Protein AF-A0A3M7RHN5-F1 (afdb_monomer_lite)

Radius of gyration: 31.83 Å; chains: 1; bounding box: 80×61×79 Å

Secondary structure (DSSP, 8-state):
--------------------------------------------SSHHHHHHHHHHHHHHHHHHHTTT---------S----TTS-------TT---GGGGS----SPSS--HHHHHH--SSHHHHHHTTS-HHHHHHHHHHHHHHHHHGGGT--TT-HHHHHHHHHHHHT--TTS---PEEPSSSSSSS-EES-B-TTT--B--GGGB-TTTS-BHHHHTT-

Foldseek 3Di:
DDDDDDDDDDDDDDDDDDPPDDDPDDPDDDDPPPPPPDDDDDDPPPPVVVVVVVVVVVVVVVDVVVPPPPDDDDPCPPDADDPPPDGDDDDDDPPPDPPVPDDPPPDDPDDDPVLVVQDDPDPVSNVCVVPPPVNVVVCVVVVVVVCVVCVPPDPPPCPVVVVVVVVVVVPPPPPPDQDWAFFDPPPDPRDTAPAAAPPPRGGHDPVQADPPHSHGPVVVVVD

Organism: Brachionus plicatilis (NCBI:txid10195)

pLDDT: mean 71.65, std 18.01, range [42.34, 97.0]

Structure (mmCIF, N/CA/C/O backbone):
data_AF-A0A3M7RHN5-F1
#
_entry.id   AF-A0A3M7RHN5-F1
#
loop_
_atom_site.group_PDB
_atom_site.id
_atom_site.type_symbol
_atom_site.label_atom_id
_atom_site.label_alt_id
_atom_site.label_comp_id
_atom_site.label_asym_id
_atom_site.label_entity_id
_atom_site.label_seq_id
_atom_site.pdbx_PDB_ins_code
_atom_site.Cartn_x
_atom_site.Cartn_y
_atom_site.Cartn_z
_atom_site.occupancy
_atom_site.B_iso_or_equiv
_atom_site.auth_seq_id
_atom_site.auth_comp_id
_atom_site.auth_asym_id
_atom_site.auth_atom_id
_atom_site.pdbx_PDB_model_num
ATOM 1 N N . SER A 1 1 ? -49.033 -12.915 -17.798 1.00 57.41 1 SER A N 1
ATOM 2 C CA . SER A 1 1 ? -49.389 -11.496 -17.993 1.00 57.41 1 SER A CA 1
ATOM 3 C C . SER A 1 1 ? -48.859 -10.739 -16.791 1.00 57.41 1 SER A C 1
ATOM 5 O O . SER A 1 1 ? -49.242 -11.109 -15.697 1.00 57.41 1 SER A O 1
ATOM 7 N N . SER A 1 2 ? -47.910 -9.815 -16.857 1.00 55.81 2 SER A N 1
ATOM 8 C CA . SER A 1 2 ? -47.507 -8.895 -17.920 1.00 55.81 2 SER A CA 1
ATOM 9 C C . SER A 1 2 ? -45.984 -8.719 -17.923 1.00 55.81 2 SER A C 1
ATOM 11 O O . SER A 1 2 ? -45.386 -8.485 -16.875 1.00 55.81 2 SER A O 1
ATOM 13 N N . LEU A 1 3 ? -45.389 -8.823 -19.111 1.00 53.56 3 LEU A N 1
ATOM 14 C CA . LEU A 1 3 ? -44.063 -8.297 -19.429 1.00 53.56 3 LEU A CA 1
ATOM 15 C C . LEU A 1 3 ? -44.159 -6.769 -19.457 1.00 53.56 3 LEU A 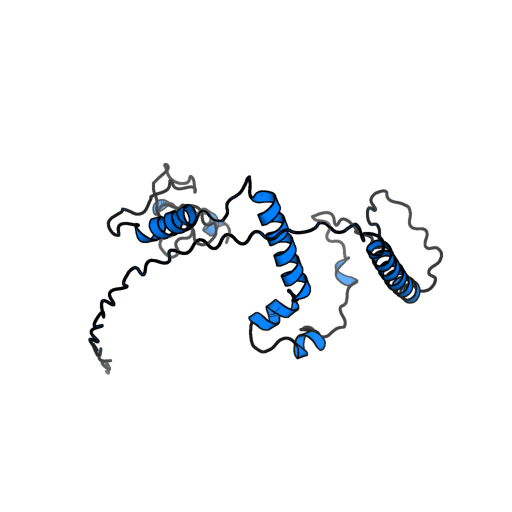C 1
ATOM 17 O O . LEU A 1 3 ? -45.072 -6.242 -20.089 1.00 53.56 3 LEU A O 1
ATOM 21 N N . ALA A 1 4 ? -43.248 -6.084 -18.772 1.00 65.69 4 ALA A N 1
ATOM 22 C CA . ALA A 1 4 ? -43.037 -4.656 -18.952 1.00 65.69 4 ALA A CA 1
ATOM 23 C C . ALA A 1 4 ? -41.623 -4.461 -19.503 1.00 65.69 4 ALA A C 1
ATOM 25 O O . ALA A 1 4 ? -40.639 -4.775 -18.832 1.00 65.69 4 ALA A O 1
ATOM 26 N N . ASP A 1 5 ? -41.590 -4.006 -20.753 1.00 62.59 5 ASP A N 1
ATOM 27 C CA . ASP A 1 5 ? -40.438 -3.489 -21.477 1.00 62.59 5 ASP A CA 1
ATOM 28 C C . ASP A 1 5 ? -39.769 -2.357 -20.694 1.00 62.59 5 ASP A C 1
ATOM 30 O O . ASP A 1 5 ? -40.428 -1.409 -20.262 1.00 62.59 5 ASP A O 1
ATOM 34 N N . ILE A 1 6 ? -38.448 -2.436 -20.546 1.00 67.25 6 ILE A N 1
ATOM 35 C CA . ILE A 1 6 ? -37.614 -1.311 -20.122 1.00 67.25 6 ILE A CA 1
ATOM 36 C C . ILE A 1 6 ? -36.724 -0.981 -21.315 1.00 67.25 6 ILE A C 1
ATOM 38 O O . ILE A 1 6 ? -35.855 -1.768 -21.690 1.00 67.25 6 ILE A O 1
ATOM 42 N N . GLY A 1 7 ? -37.028 0.159 -21.934 1.00 61.66 7 GLY A N 1
ATOM 43 C CA . GLY A 1 7 ? -36.341 0.695 -23.098 1.00 61.66 7 GLY A CA 1
ATOM 44 C C . GLY A 1 7 ? -34.896 1.075 -22.794 1.00 61.66 7 GLY A C 1
ATOM 45 O O . GLY A 1 7 ? -34.578 1.636 -21.746 1.00 61.66 7 GLY A O 1
ATOM 46 N N . THR A 1 8 ? -34.031 0.744 -23.741 1.00 57.53 8 THR A N 1
ATOM 47 C CA . THR A 1 8 ? -32.653 1.209 -23.854 1.00 57.53 8 THR A CA 1
ATOM 48 C C . THR A 1 8 ? -32.646 2.531 -24.616 1.00 57.53 8 THR A C 1
ATOM 50 O O . THR A 1 8 ? -32.904 2.531 -25.818 1.00 57.53 8 THR A O 1
ATOM 53 N N . ASP A 1 9 ? -32.357 3.635 -23.926 1.00 64.56 9 ASP A N 1
ATOM 54 C CA . ASP A 1 9 ? -31.995 4.902 -24.567 1.00 64.56 9 ASP A CA 1
ATOM 55 C C . ASP A 1 9 ? -30.494 4.889 -24.876 1.00 64.56 9 ASP A C 1
ATOM 57 O O . ASP A 1 9 ? -29.642 4.887 -23.982 1.00 64.56 9 ASP A O 1
ATOM 61 N N . GLU A 1 10 ? -30.190 4.843 -26.169 1.00 66.62 10 GLU A N 1
ATOM 62 C CA . GLU A 1 10 ? -28.862 5.026 -26.739 1.00 66.62 10 GLU A CA 1
ATOM 63 C C . GLU A 1 10 ? -28.628 6.528 -26.942 1.00 66.62 10 GLU A C 1
ATOM 65 O O . GLU A 1 10 ? -29.047 7.109 -27.941 1.00 66.62 10 GLU A O 1
ATOM 70 N N . SER A 1 11 ? -27.966 7.168 -25.979 1.00 69.94 11 SER A N 1
ATOM 71 C CA . SER A 1 11 ? -27.479 8.541 -26.137 1.00 69.94 11 SER A CA 1
ATOM 72 C C . SER A 1 11 ? -26.013 8.513 -26.548 1.00 69.94 11 SER A C 1
ATOM 74 O O . SER A 1 11 ? -25.106 8.457 -25.717 1.00 69.94 11 SER A O 1
ATOM 76 N N . ASP A 1 12 ? -25.833 8.531 -27.863 1.00 65.06 12 ASP A N 1
ATOM 77 C CA . ASP A 1 12 ? -24.612 8.851 -28.590 1.00 65.06 12 ASP A CA 1
ATOM 78 C C . ASP A 1 12 ? -24.180 10.291 -28.260 1.00 65.06 12 ASP A C 1
ATOM 80 O O . ASP A 1 12 ? -24.821 11.264 -28.660 1.00 65.06 12 ASP A O 1
ATOM 84 N N . ALA A 1 13 ? -23.126 10.429 -27.456 1.00 66.19 13 ALA A N 1
ATOM 85 C CA . ALA A 1 13 ? -22.491 11.705 -27.157 1.00 66.19 13 ALA A CA 1
ATOM 86 C C . ALA A 1 13 ? -21.057 11.653 -27.682 1.00 66.19 13 ALA A C 1
ATOM 88 O O . ALA A 1 13 ? -20.142 11.171 -27.012 1.00 66.19 13 ALA A O 1
ATOM 89 N N . GLY A 1 14 ? -20.895 12.130 -28.917 1.00 52.72 14 GLY A N 1
ATOM 90 C CA . GLY A 1 14 ? -19.608 12.314 -29.566 1.00 52.72 14 GLY A CA 1
ATOM 91 C C . GLY A 1 14 ? -18.695 13.216 -28.739 1.00 52.72 14 GLY A C 1
ATOM 92 O O . GLY A 1 14 ? -19.035 14.356 -28.426 1.00 52.72 14 GLY A O 1
ATOM 93 N N . SER A 1 15 ? -17.522 12.698 -28.388 1.00 60.66 15 SER A N 1
ATOM 94 C CA . SER A 1 15 ? -16.431 13.497 -27.847 1.00 60.66 15 SER A CA 1
ATOM 95 C C . SER A 1 15 ? -15.617 14.062 -29.009 1.00 60.66 15 SER A C 1
ATOM 97 O O . SER A 1 15 ? -14.861 13.335 -29.657 1.00 60.66 15 SER A O 1
ATOM 99 N N . GLU A 1 16 ? -15.778 15.355 -29.280 1.00 63.59 16 GLU A N 1
ATOM 100 C CA . GLU A 1 16 ? -14.834 16.125 -30.087 1.00 63.59 16 GLU A CA 1
ATOM 101 C C . GLU A 1 16 ? -13.509 16.212 -29.319 1.00 63.59 16 GLU A C 1
ATOM 103 O O . GLU A 1 16 ? -13.410 16.841 -28.264 1.00 63.59 16 GLU A O 1
ATOM 108 N N . TYR A 1 17 ? -12.493 15.515 -29.819 1.00 57.53 17 TYR A N 1
ATOM 109 C CA . TYR A 1 17 ? -11.130 15.629 -29.321 1.00 57.53 17 TYR A CA 1
ATOM 110 C C . TYR A 1 17 ? -10.532 16.917 -29.892 1.00 57.53 17 TYR A C 1
ATOM 112 O O . TYR A 1 17 ? -10.168 16.968 -31.066 1.00 57.53 17 TYR A O 1
ATOM 120 N N . ASN A 1 18 ? -10.457 17.959 -29.064 1.00 57.56 18 ASN A N 1
ATOM 121 C CA . ASN A 1 18 ? -9.626 19.123 -29.345 1.00 57.56 18 ASN A CA 1
ATOM 122 C C . ASN A 1 18 ? -8.157 18.709 -29.218 1.00 57.56 18 ASN A C 1
ATOM 124 O O . ASN A 1 18 ? -7.656 18.450 -28.124 1.00 57.56 18 ASN A O 1
ATOM 128 N N . ASP A 1 19 ? -7.505 18.617 -30.371 1.00 61.66 19 ASP A N 1
ATOM 129 C CA . ASP A 1 19 ? -6.070 18.433 -30.542 1.00 61.66 19 ASP A CA 1
ATOM 130 C C . ASP A 1 19 ? -5.375 19.760 -30.198 1.00 61.66 19 ASP A C 1
ATOM 132 O O . ASP A 1 19 ? -5.129 20.611 -31.057 1.00 61.66 19 ASP A O 1
ATOM 136 N N . GLU A 1 20 ? -5.167 20.005 -28.901 1.00 64.62 20 GLU A N 1
ATOM 137 C CA . GLU A 1 20 ? -4.382 21.151 -28.451 1.00 64.62 20 GLU A CA 1
ATOM 138 C C . GLU A 1 20 ? -2.896 20.867 -28.673 1.00 64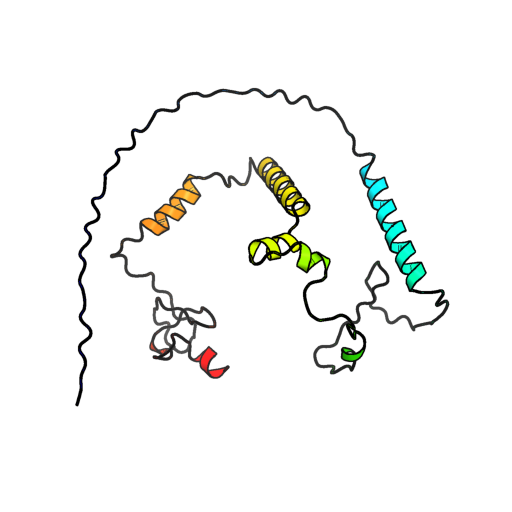.62 20 GLU A C 1
ATOM 140 O O . GLU A 1 20 ? -2.214 20.178 -27.914 1.00 64.62 20 GLU A O 1
ATOM 145 N N . HIS A 1 21 ? -2.431 21.429 -29.782 1.00 65.75 21 HIS A N 1
ATOM 146 C CA . HIS A 1 21 ? -1.053 21.572 -30.205 1.00 65.75 21 HIS A CA 1
ATOM 147 C C . HIS A 1 21 ? -0.223 22.246 -29.094 1.00 65.75 21 HIS A C 1
ATOM 149 O O . HIS A 1 21 ? -0.163 23.469 -28.997 1.00 65.75 21 HIS A O 1
ATOM 155 N N . PHE A 1 22 ? 0.417 21.443 -28.242 1.00 59.62 22 PHE A N 1
ATOM 156 C CA . PHE A 1 22 ? 1.424 21.926 -27.300 1.00 59.62 22 PHE A CA 1
ATOM 157 C C . PHE A 1 22 ? 2.670 22.335 -28.090 1.00 59.62 22 PHE A C 1
ATOM 159 O O . PHE A 1 22 ? 3.377 21.487 -28.637 1.00 59.62 22 PHE A O 1
ATOM 166 N N . SER A 1 23 ? 2.914 23.640 -28.187 1.00 64.75 23 SER A N 1
ATOM 167 C CA . SER A 1 23 ? 4.192 24.177 -28.633 1.00 64.75 23 SER A CA 1
ATOM 168 C C . SER A 1 23 ? 5.258 23.851 -27.590 1.00 64.75 23 SER A C 1
ATOM 170 O O . SER A 1 23 ? 5.102 24.137 -26.404 1.00 64.75 23 SER A O 1
ATOM 172 N N . GLU A 1 24 ? 6.334 23.217 -28.046 1.00 53.97 24 GLU A N 1
ATOM 173 C CA . GLU A 1 24 ? 7.551 22.988 -27.277 1.00 53.97 24 GLU A CA 1
ATOM 174 C C . GLU A 1 24 ? 8.247 24.341 -27.074 1.00 53.97 24 GLU A C 1
ATOM 176 O O . GLU A 1 24 ? 9.058 24.767 -27.895 1.00 53.97 24 GLU A O 1
ATOM 181 N N . ASP A 1 25 ? 7.870 25.050 -26.008 1.00 52.09 25 ASP A N 1
ATOM 182 C CA . ASP A 1 25 ? 8.572 26.254 -25.580 1.00 52.09 25 ASP A CA 1
ATOM 183 C C . ASP A 1 25 ? 9.911 25.879 -24.932 1.00 52.09 25 ASP A C 1
ATOM 185 O O . ASP A 1 25 ? 10.010 25.255 -23.872 1.00 52.09 25 ASP A O 1
ATOM 189 N N . ASP A 1 26 ? 10.934 26.287 -25.665 1.00 59.59 26 ASP A N 1
ATOM 190 C CA . ASP A 1 26 ? 12.362 26.321 -25.413 1.00 59.59 26 ASP A CA 1
ATOM 191 C C . ASP A 1 26 ? 12.693 27.060 -24.100 1.00 59.59 26 ASP A C 1
ATOM 193 O O . ASP A 1 26 ? 12.868 28.279 -24.069 1.00 59.59 26 ASP A O 1
ATOM 197 N N . PHE A 1 27 ? 12.779 26.332 -22.982 1.00 50.06 27 PHE A N 1
ATOM 198 C CA . PHE A 1 27 ? 13.335 26.862 -21.731 1.00 50.06 27 PHE A CA 1
ATOM 199 C C . PHE A 1 27 ? 14.839 26.596 -21.659 1.00 50.06 27 PHE A C 1
ATOM 201 O O . PHE A 1 27 ? 15.325 25.726 -20.935 1.00 50.06 27 PHE A O 1
ATOM 208 N N . SER A 1 28 ? 15.574 27.404 -22.419 1.00 65.50 28 SER A N 1
ATOM 209 C CA . SER A 1 28 ? 16.995 27.665 -22.222 1.00 65.50 28 SER A CA 1
ATOM 210 C C . SER A 1 28 ? 17.176 28.798 -21.208 1.00 65.50 28 SER A C 1
ATOM 212 O O . SER A 1 28 ? 17.076 29.971 -21.566 1.00 65.50 28 SER A O 1
ATOM 214 N N . SER A 1 29 ? 17.527 28.463 -19.968 1.00 57.97 29 SER A N 1
ATOM 215 C CA . SER A 1 29 ? 18.373 29.330 -19.137 1.00 57.97 29 SER A CA 1
ATOM 216 C C . SER A 1 29 ? 18.985 28.526 -17.995 1.00 57.97 29 SER A C 1
ATOM 218 O O . SER A 1 29 ? 18.351 28.253 -16.975 1.00 57.97 29 SER A O 1
ATOM 220 N N . GLU A 1 30 ? 20.235 28.141 -18.212 1.00 61.72 30 GLU A N 1
ATOM 221 C CA . GLU A 1 30 ? 21.174 27.699 -17.194 1.00 61.72 30 GLU A CA 1
ATOM 222 C C . GLU A 1 30 ? 21.474 28.900 -16.280 1.00 61.72 30 GLU A C 1
ATOM 224 O O . GLU A 1 30 ? 22.271 29.766 -16.633 1.00 61.72 30 GLU A O 1
ATOM 229 N N . GLU A 1 31 ? 20.814 28.995 -15.124 1.00 59.28 31 GLU A N 1
ATOM 230 C CA . GLU A 1 31 ? 21.303 29.841 -14.031 1.00 59.28 31 GLU A CA 1
ATOM 231 C C . GLU A 1 31 ? 22.092 28.973 -13.052 1.00 59.28 31 GLU A C 1
ATOM 233 O O . GLU A 1 31 ? 21.563 28.255 -12.203 1.00 59.28 31 GLU A O 1
ATOM 238 N N . GLU A 1 32 ? 23.406 29.029 -13.243 1.00 59.03 32 GLU A N 1
ATOM 239 C CA . GLU A 1 32 ? 24.447 28.528 -12.360 1.00 59.03 32 GLU A CA 1
ATOM 240 C C . GLU A 1 32 ? 24.426 29.334 -11.049 1.00 59.03 32 GLU A C 1
ATOM 242 O O . GLU A 1 32 ? 25.092 30.358 -10.902 1.00 59.03 32 GLU A O 1
ATOM 247 N N . ILE A 1 33 ? 23.613 28.895 -10.086 1.00 57.09 33 ILE A N 1
ATOM 248 C CA . ILE A 1 33 ? 23.639 29.430 -8.721 1.00 57.09 33 ILE A CA 1
ATOM 249 C C . ILE A 1 33 ? 24.787 28.745 -7.977 1.00 57.09 33 ILE A C 1
ATOM 251 O O . ILE A 1 33 ? 24.672 27.617 -7.496 1.00 57.09 33 ILE A O 1
ATOM 255 N N . VAL A 1 34 ? 25.915 29.447 -7.901 1.00 55.38 34 VAL A N 1
ATOM 256 C CA . VAL A 1 34 ? 27.048 29.097 -7.044 1.00 55.38 34 VAL A CA 1
ATOM 257 C C . VAL A 1 34 ? 26.688 29.501 -5.609 1.00 55.38 34 VAL A C 1
ATOM 259 O O . VAL A 1 34 ? 26.986 30.608 -5.168 1.00 55.38 34 VAL A O 1
ATOM 262 N N . GLU A 1 35 ? 25.981 28.634 -4.880 1.00 56.78 35 GLU A N 1
ATOM 263 C CA . GLU A 1 35 ? 25.817 28.793 -3.430 1.00 56.78 35 GLU A CA 1
ATOM 264 C C . GLU A 1 35 ? 27.117 28.365 -2.733 1.00 56.78 35 GLU A C 1
ATOM 266 O O . GLU A 1 35 ? 27.371 27.184 -2.489 1.00 56.78 35 GLU A O 1
ATOM 271 N N . GLU A 1 36 ? 27.962 29.350 -2.416 1.00 59.19 36 GLU A N 1
ATOM 272 C CA . GLU A 1 36 ? 29.016 29.211 -1.412 1.00 59.19 36 GLU A CA 1
ATOM 273 C C . GLU A 1 36 ? 28.370 28.960 -0.040 1.00 59.19 36 GLU A C 1
ATOM 275 O O . GLU A 1 36 ? 28.041 29.882 0.705 1.00 59.19 36 GLU A O 1
ATOM 280 N N . LEU A 1 37 ? 28.176 27.685 0.300 1.00 52.59 37 LEU A N 1
ATOM 281 C CA . LEU A 1 37 ? 27.845 27.266 1.658 1.00 52.59 37 LEU A CA 1
ATOM 282 C C . LEU A 1 37 ? 29.121 27.282 2.503 1.00 52.59 37 LEU A C 1
ATOM 284 O O . LEU A 1 37 ? 29.895 26.322 2.526 1.00 52.59 37 LEU A O 1
ATOM 288 N N . SER A 1 38 ? 29.326 28.398 3.201 1.00 47.66 38 SER A N 1
ATOM 289 C CA . SER A 1 38 ? 30.256 28.507 4.318 1.00 47.66 38 SER A CA 1
ATOM 290 C C . SER A 1 38 ? 29.846 27.527 5.419 1.00 47.66 38 SER A C 1
ATOM 292 O O . SER A 1 38 ? 28.764 27.616 6.001 1.00 47.66 38 SER A O 1
ATOM 294 N N . SER A 1 39 ? 30.714 26.552 5.662 1.00 56.59 39 SER A N 1
ATOM 295 C CA . SER A 1 39 ? 30.603 25.570 6.730 1.00 56.59 39 SER A CA 1
ATOM 296 C C . SER A 1 39 ? 30.946 26.209 8.076 1.00 56.59 39 SER A C 1
ATOM 298 O O . SER A 1 39 ? 32.123 26.271 8.429 1.00 56.59 39 SER A O 1
ATOM 300 N N . ASP A 1 40 ? 29.929 26.628 8.825 1.00 45.97 40 ASP A N 1
ATOM 301 C CA . ASP A 1 40 ? 30.089 27.060 10.214 1.00 45.97 40 ASP A CA 1
ATOM 302 C C . ASP A 1 40 ? 29.599 25.963 11.176 1.00 45.97 40 ASP A C 1
ATOM 304 O O . ASP A 1 40 ? 28.407 25.719 11.350 1.00 45.97 40 ASP A O 1
ATOM 308 N N . GLU A 1 41 ? 30.601 25.251 11.691 1.00 58.75 41 GLU A N 1
ATOM 309 C CA . GLU A 1 41 ? 30.822 24.812 13.077 1.00 58.75 41 GLU A CA 1
ATOM 310 C C . GLU A 1 41 ? 29.667 24.188 13.894 1.00 58.75 41 GLU A C 1
ATOM 312 O O . GLU A 1 41 ? 28.736 24.839 14.358 1.00 58.75 41 GLU A O 1
ATOM 317 N N . ASP A 1 42 ? 29.827 22.881 14.138 1.00 54.09 42 ASP A N 1
ATOM 318 C CA . ASP A 1 42 ? 29.756 22.208 15.444 1.00 54.09 42 ASP A CA 1
ATOM 319 C C . ASP A 1 42 ? 28.873 22.827 16.551 1.00 54.09 42 ASP A C 1
ATOM 321 O O . ASP A 1 42 ? 29.362 23.512 17.447 1.00 54.09 42 ASP A O 1
ATOM 325 N N . ASP A 1 43 ? 27.600 22.416 16.614 1.00 56.94 43 ASP A N 1
ATOM 326 C CA . ASP A 1 43 ? 26.811 22.473 17.855 1.00 56.94 43 ASP A CA 1
ATOM 327 C C . ASP A 1 43 ? 26.058 21.154 18.113 1.00 56.94 43 ASP A C 1
ATOM 329 O O . ASP A 1 43 ? 24.860 20.999 17.878 1.00 56.94 43 ASP A O 1
ATOM 333 N N . ASN A 1 44 ? 26.812 20.145 18.560 1.00 57.44 44 ASN A N 1
ATOM 334 C CA . ASN A 1 44 ? 26.299 18.836 18.989 1.00 57.44 44 ASN A CA 1
ATOM 335 C C . ASN A 1 44 ? 26.222 18.700 20.528 1.00 57.44 44 ASN A C 1
ATOM 337 O O . ASN A 1 44 ? 26.163 17.582 21.042 1.00 57.44 44 ASN A O 1
ATOM 341 N N . GLY A 1 45 ? 26.233 19.806 21.283 1.00 54.06 45 GLY A N 1
ATOM 342 C CA . GLY A 1 45 ? 26.317 19.775 22.751 1.00 54.06 45 GLY A CA 1
ATOM 343 C C . GLY A 1 45 ? 25.014 19.440 23.488 1.00 54.06 45 GLY A C 1
ATOM 344 O O . GLY A 1 45 ? 25.048 18.810 24.546 1.00 54.06 45 GLY A O 1
ATOM 345 N N . ASP A 1 46 ? 23.855 19.795 22.923 1.00 54.50 46 ASP A N 1
ATOM 346 C CA . ASP A 1 46 ? 22.645 19.967 23.748 1.00 54.50 46 ASP A CA 1
ATOM 347 C C . ASP A 1 46 ? 21.547 18.902 23.560 1.00 54.50 46 ASP A C 1
ATOM 349 O O . ASP A 1 46 ? 20.598 18.827 24.349 1.00 54.50 46 ASP A O 1
ATOM 353 N N . GLN A 1 47 ? 21.668 17.998 22.579 1.00 53.47 47 GLN A N 1
ATOM 354 C CA . GLN A 1 47 ? 20.668 16.931 22.388 1.00 53.47 47 GLN A CA 1
ATOM 355 C C . GLN A 1 47 ? 20.758 15.806 23.432 1.00 53.47 47 GLN A C 1
ATOM 357 O O . GLN A 1 47 ? 19.744 15.166 23.730 1.00 53.47 47 GLN A O 1
ATOM 362 N N . GLU A 1 48 ? 21.925 15.575 24.044 1.00 55.19 48 GLU A N 1
ATOM 363 C CA . GLU A 1 48 ? 22.073 14.525 25.064 1.00 55.19 48 GLU A CA 1
ATOM 364 C C . GLU A 1 48 ? 21.364 14.895 26.383 1.00 55.19 48 GLU A C 1
ATOM 366 O O . GLU A 1 48 ? 20.833 14.025 27.082 1.00 55.19 48 GLU A O 1
ATOM 371 N N . ILE A 1 49 ? 21.270 16.191 26.700 1.00 57.06 49 ILE A N 1
ATOM 372 C CA . ILE A 1 49 ? 20.647 16.681 27.938 1.00 57.06 49 ILE A CA 1
ATOM 373 C C . ILE A 1 49 ? 19.118 16.515 27.883 1.00 57.06 49 ILE A C 1
ATOM 375 O O . ILE A 1 49 ? 18.504 16.074 28.858 1.00 57.06 49 ILE A O 1
ATOM 379 N N . ILE A 1 50 ? 18.498 16.766 26.724 1.00 53.16 50 ILE A N 1
ATOM 380 C CA . ILE A 1 50 ? 17.046 16.592 26.531 1.00 53.16 50 ILE A CA 1
ATOM 381 C C . ILE A 1 50 ? 16.658 15.105 26.587 1.00 53.16 50 ILE A C 1
ATOM 383 O O . ILE A 1 50 ? 15.640 14.753 27.187 1.00 53.16 50 ILE A O 1
ATOM 387 N N . ALA A 1 51 ? 17.486 14.216 26.026 1.00 53.72 51 ALA A N 1
ATOM 388 C CA . ALA A 1 51 ? 17.237 12.775 26.062 1.00 53.72 51 ALA A CA 1
ATOM 389 C C . ALA A 1 51 ? 17.261 12.205 27.495 1.00 53.72 51 ALA A C 1
ATOM 391 O O . ALA A 1 51 ? 16.434 11.355 27.828 1.00 53.72 51 ALA A O 1
ATOM 392 N N . ARG A 1 52 ? 18.150 12.702 28.368 1.00 54.50 52 ARG A N 1
ATOM 393 C CA . ARG A 1 52 ? 18.224 12.256 29.773 1.00 54.50 52 ARG A CA 1
ATOM 394 C C . ARG A 1 52 ? 17.026 12.706 30.614 1.00 54.50 52 ARG A C 1
ATOM 396 O O . ARG A 1 52 ? 16.573 11.950 31.471 1.00 54.50 52 ARG A O 1
ATOM 403 N N . HIS A 1 53 ? 16.471 13.891 30.357 1.00 49.72 53 HIS A N 1
ATOM 404 C CA . HIS A 1 53 ? 15.398 14.436 31.197 1.00 49.72 53 HIS A CA 1
ATOM 405 C C . HIS A 1 53 ? 14.019 13.790 30.944 1.00 49.72 53 HIS A C 1
ATOM 407 O O . HIS A 1 53 ? 13.190 13.672 31.855 1.00 49.72 53 HIS A O 1
ATOM 413 N N . ILE A 1 54 ? 13.780 13.289 29.725 1.00 56.72 54 ILE A N 1
ATOM 414 C CA . ILE A 1 54 ? 12.571 12.513 29.394 1.00 56.72 54 ILE A CA 1
ATOM 415 C C . ILE A 1 54 ? 12.563 11.174 30.151 1.00 56.72 54 ILE A C 1
ATOM 417 O O . ILE A 1 54 ? 11.518 10.749 30.650 1.00 56.72 54 ILE A O 1
ATOM 421 N N . ASP A 1 55 ? 13.728 10.544 30.307 1.00 55.81 55 ASP A N 1
ATOM 422 C CA . ASP A 1 55 ? 13.856 9.236 30.952 1.00 55.81 55 ASP A CA 1
ATOM 423 C C . ASP A 1 55 ? 13.601 9.311 32.471 1.00 55.81 55 ASP A C 1
ATOM 425 O O . ASP A 1 55 ? 12.913 8.458 33.034 1.00 55.81 55 ASP A O 1
ATOM 429 N N . GLU A 1 56 ? 14.051 10.379 33.139 1.00 61.00 56 GLU A N 1
ATOM 430 C CA . GLU A 1 56 ? 13.762 10.616 34.565 1.00 61.00 56 GLU A CA 1
ATOM 431 C C . GLU A 1 56 ? 12.275 10.886 34.825 1.00 61.00 56 GLU A C 1
ATOM 433 O O . GLU A 1 56 ? 11.694 10.379 35.792 1.00 61.00 56 GLU A O 1
ATOM 438 N N . SER A 1 57 ? 11.635 11.631 33.923 1.00 56.97 57 SER A N 1
ATOM 439 C CA . SER A 1 57 ? 10.207 11.943 33.998 1.00 56.97 57 SER A CA 1
ATOM 440 C C . SER A 1 57 ? 9.360 10.670 33.889 1.00 56.97 57 SER A C 1
ATOM 442 O O . SER A 1 57 ? 8.468 10.446 34.710 1.00 56.97 57 SER A O 1
ATOM 444 N N . ILE A 1 58 ? 9.690 9.780 32.945 1.00 59.72 58 ILE A N 1
ATOM 445 C CA . ILE A 1 58 ? 9.015 8.484 32.767 1.00 59.72 58 ILE A CA 1
ATOM 446 C C . ILE A 1 58 ? 9.302 7.549 33.952 1.00 59.72 58 ILE A C 1
ATOM 448 O O . ILE A 1 58 ? 8.380 6.919 34.479 1.00 59.72 58 ILE A O 1
ATOM 452 N N . GLN A 1 59 ? 10.548 7.492 34.434 1.00 59.09 59 GLN A N 1
ATOM 453 C CA . GLN A 1 59 ? 10.903 6.678 35.601 1.00 59.09 59 GLN A CA 1
ATOM 454 C C . GLN A 1 59 ? 10.173 7.118 36.877 1.00 59.09 59 GLN A C 1
ATOM 456 O O . GLN A 1 59 ? 9.775 6.263 37.672 1.00 59.09 59 GLN A O 1
ATOM 461 N N . SER A 1 60 ? 9.964 8.423 37.082 1.00 59.94 60 SER A N 1
ATOM 462 C CA . SER A 1 60 ? 9.242 8.932 38.255 1.00 59.94 60 SER A CA 1
ATOM 463 C C . SER A 1 60 ? 7.770 8.498 38.264 1.00 59.94 60 SER A C 1
ATOM 465 O O . SER A 1 60 ? 7.271 8.036 39.292 1.00 59.94 60 SER A O 1
ATOM 467 N N . VAL A 1 61 ? 7.103 8.523 37.105 1.00 59.16 61 VAL A N 1
ATOM 468 C CA . VAL A 1 61 ? 5.712 8.070 36.953 1.00 59.16 61 VAL A CA 1
ATOM 469 C C . VAL A 1 61 ? 5.594 6.567 37.223 1.00 59.16 61 VAL A C 1
ATOM 471 O O . VAL A 1 61 ? 4.666 6.138 37.912 1.00 59.16 61 VAL A O 1
ATOM 474 N N . ILE A 1 62 ? 6.567 5.772 36.764 1.00 56.00 62 ILE A N 1
ATOM 475 C CA . ILE A 1 62 ? 6.625 4.323 37.017 1.00 56.00 62 ILE A CA 1
ATOM 476 C C . ILE A 1 62 ? 6.823 4.022 38.513 1.00 56.00 62 ILE A C 1
ATOM 478 O O . ILE A 1 62 ? 6.162 3.132 39.052 1.00 56.00 62 ILE A O 1
ATOM 482 N N . ARG A 1 63 ? 7.678 4.778 39.221 1.00 59.97 63 ARG A N 1
ATOM 483 C CA . ARG A 1 63 ? 7.869 4.607 40.676 1.00 59.97 63 ARG A CA 1
ATOM 484 C C . ARG A 1 63 ? 6.613 4.961 41.473 1.00 59.97 63 ARG A C 1
ATOM 486 O O . ARG A 1 63 ? 6.280 4.240 42.408 1.00 59.97 63 ARG A O 1
ATOM 493 N N . ILE A 1 64 ? 5.899 6.022 41.087 1.00 63.34 64 ILE A N 1
ATOM 494 C CA . ILE A 1 64 ? 4.653 6.436 41.753 1.00 63.34 64 ILE A CA 1
ATOM 495 C C . ILE A 1 64 ? 3.543 5.393 41.544 1.00 63.34 64 ILE A C 1
ATOM 497 O O . ILE A 1 64 ? 2.785 5.110 42.468 1.00 63.34 64 ILE A O 1
ATOM 501 N N . THR A 1 65 ? 3.460 4.775 40.360 1.00 50.75 65 THR A N 1
ATOM 502 C CA . THR A 1 65 ? 2.423 3.765 40.071 1.00 50.75 65 THR A CA 1
ATOM 503 C C . THR A 1 65 ? 2.708 2.384 40.659 1.00 50.75 65 THR A C 1
ATOM 505 O O . THR A 1 65 ? 1.759 1.652 40.933 1.00 50.75 65 THR A O 1
ATOM 508 N N . MET A 1 66 ? 3.974 2.018 40.888 1.00 54.25 66 MET A N 1
ATOM 509 C CA . MET A 1 66 ? 4.347 0.697 41.420 1.00 54.25 66 MET A CA 1
ATOM 510 C C . MET A 1 66 ? 4.537 0.629 42.943 1.00 54.25 66 MET A C 1
ATOM 512 O O . MET A 1 66 ? 4.953 -0.418 43.433 1.00 54.25 66 MET A O 1
ATOM 516 N N . GLY A 1 67 ? 4.197 1.703 43.670 1.00 46.22 67 GLY A N 1
ATOM 517 C CA . GLY A 1 67 ? 3.978 1.749 45.122 1.00 46.22 67 GLY A CA 1
ATOM 518 C C . GLY A 1 67 ? 4.769 0.734 45.947 1.00 46.22 67 GLY A C 1
ATOM 519 O O . GLY A 1 67 ? 4.247 -0.339 46.216 1.00 46.22 67 GLY A O 1
ATOM 520 N N . ASP A 1 68 ? 6.000 1.087 46.324 1.00 51.72 68 ASP A N 1
ATOM 521 C CA . ASP A 1 68 ? 6.858 0.449 47.340 1.00 51.72 68 ASP A CA 1
ATOM 522 C C . ASP A 1 68 ? 6.690 -1.074 47.546 1.00 51.72 68 ASP A C 1
ATOM 524 O O . ASP A 1 68 ? 6.690 -1.583 48.668 1.00 51.72 68 ASP A O 1
ATOM 528 N N . GLN A 1 69 ? 6.564 -1.839 46.454 1.00 53.09 69 GLN A N 1
ATOM 529 C CA . GLN A 1 69 ? 6.642 -3.299 46.498 1.00 53.09 69 GLN A CA 1
ATOM 530 C C . GLN A 1 69 ? 8.105 -3.721 46.597 1.00 53.09 69 GLN A C 1
ATOM 532 O O . GLN A 1 69 ? 8.662 -4.391 45.724 1.00 53.09 69 GLN A O 1
ATOM 537 N N . SER A 1 70 ? 8.738 -3.313 47.692 1.00 51.94 70 SER A N 1
ATOM 538 C CA . SER A 1 70 ? 9.942 -3.955 48.168 1.00 51.94 70 SER A CA 1
ATOM 539 C C . SER A 1 70 ? 9.652 -5.453 48.352 1.00 51.94 70 SER A C 1
ATOM 541 O O . SER A 1 70 ? 8.707 -5.877 49.013 1.00 51.94 70 SER A O 1
ATOM 543 N N . PHE A 1 71 ? 10.493 -6.266 47.714 1.00 46.12 71 PHE A N 1
ATOM 544 C CA . PHE A 1 71 ? 10.719 -7.666 48.064 1.00 46.12 71 PHE A CA 1
ATOM 545 C C . PHE A 1 71 ? 9.602 -8.686 47.756 1.00 46.12 71 PHE A C 1
ATOM 547 O O . PHE A 1 71 ? 9.112 -9.405 48.624 1.00 46.12 71 PHE A O 1
ATOM 554 N N . ARG A 1 72 ? 9.305 -8.902 46.469 1.00 46.00 72 ARG A N 1
ATOM 555 C CA . ARG A 1 72 ? 8.934 -10.254 46.008 1.00 46.00 72 ARG A CA 1
ATOM 556 C C . ARG A 1 72 ? 10.123 -10.874 45.283 1.00 46.00 72 ARG A C 1
ATOM 558 O O . ARG A 1 72 ? 10.367 -10.577 44.117 1.00 46.00 72 ARG A O 1
ATOM 565 N N . GLN A 1 73 ? 10.880 -11.707 46.001 1.00 42.34 73 GLN A N 1
ATOM 566 C CA . GLN A 1 73 ? 11.887 -12.601 45.425 1.00 42.34 73 GLN A CA 1
ATOM 567 C C . GLN A 1 73 ? 11.191 -13.541 44.435 1.00 42.34 73 GLN A C 1
ATOM 569 O O . GLN A 1 73 ? 10.530 -14.498 44.828 1.00 42.34 73 GLN A O 1
ATOM 574 N N . PHE A 1 74 ? 11.307 -13.242 43.146 1.00 45.31 74 PHE A N 1
ATOM 575 C CA . PHE A 1 74 ? 11.045 -14.214 42.096 1.00 45.31 74 PHE A CA 1
ATOM 576 C C . PHE A 1 74 ? 12.359 -14.918 41.782 1.00 45.31 74 PHE A C 1
ATOM 578 O O . PHE A 1 74 ? 13.376 -14.249 41.585 1.00 45.31 74 PHE A O 1
ATOM 585 N N . GLU A 1 75 ? 12.339 -16.251 41.752 1.00 45.72 75 GLU A N 1
ATOM 586 C CA . GLU A 1 75 ? 13.500 -17.030 41.335 1.00 45.72 75 GLU A CA 1
ATOM 587 C C . GLU A 1 75 ? 13.948 -16.585 39.932 1.00 45.72 75 GLU A C 1
ATOM 589 O O . GLU A 1 75 ? 13.123 -16.516 39.010 1.00 45.72 75 GLU A O 1
ATOM 594 N N . PRO A 1 76 ? 15.236 -16.242 39.759 1.00 44.16 76 PRO A N 1
ATOM 595 C CA . PRO A 1 76 ? 15.773 -15.765 38.497 1.00 44.16 76 PRO A CA 1
ATOM 596 C C . PRO A 1 76 ? 15.848 -16.929 37.506 1.00 44.16 76 PRO A C 1
ATOM 598 O O . PRO A 1 76 ? 16.851 -17.628 37.405 1.00 44.16 76 PRO A O 1
ATOM 601 N N . THR A 1 77 ? 14.771 -17.144 36.756 1.00 47.53 77 THR A N 1
ATOM 602 C CA . THR A 1 77 ? 14.808 -17.979 35.554 1.00 47.53 77 THR A CA 1
ATOM 603 C C . THR A 1 77 ? 15.362 -17.143 34.399 1.00 47.53 77 THR A C 1
ATOM 605 O O . THR A 1 77 ? 14.925 -16.021 34.131 1.00 47.53 77 THR A O 1
ATOM 608 N N . ALA A 1 78 ? 16.425 -17.671 33.798 1.00 47.25 78 ALA A N 1
ATOM 609 C CA . ALA A 1 78 ? 17.484 -16.953 33.097 1.00 47.25 78 ALA A CA 1
ATOM 610 C C . ALA A 1 78 ? 17.151 -16.479 31.668 1.00 47.25 78 ALA A C 1
ATOM 612 O O . ALA A 1 78 ? 17.981 -16.623 30.780 1.00 47.25 78 ALA A O 1
ATOM 613 N N . ASP A 1 79 ? 15.977 -15.891 31.431 1.00 48.88 79 ASP A N 1
ATOM 614 C CA . ASP A 1 79 ? 15.622 -15.431 30.077 1.00 48.88 79 ASP A CA 1
ATOM 615 C C . ASP A 1 79 ? 14.841 -14.107 30.075 1.00 48.88 79 ASP A C 1
ATOM 617 O O . ASP A 1 79 ? 13.776 -13.956 29.478 1.00 48.88 79 ASP A O 1
ATOM 621 N N . ARG A 1 80 ? 15.366 -13.109 30.799 1.00 49.03 80 ARG A N 1
ATOM 622 C CA . ARG A 1 80 ? 14.808 -11.748 30.838 1.00 49.03 80 ARG A CA 1
ATOM 623 C C . ARG A 1 80 ? 15.738 -10.751 30.159 1.00 49.03 80 ARG A C 1
ATOM 625 O O . ARG A 1 80 ? 16.548 -10.100 30.810 1.00 49.03 80 ARG A O 1
ATOM 632 N N . THR A 1 81 ? 15.568 -10.569 28.855 1.00 50.81 81 THR A N 1
ATOM 633 C CA . THR A 1 81 ? 16.058 -9.381 28.149 1.00 50.81 81 THR A CA 1
ATOM 634 C C . THR A 1 81 ? 14.935 -8.357 28.040 1.00 50.81 81 THR A C 1
ATOM 636 O O . THR A 1 81 ? 14.032 -8.470 27.217 1.00 50.81 81 THR A O 1
ATOM 639 N N . SER A 1 82 ? 14.973 -7.333 28.892 1.00 46.91 82 SER A N 1
ATOM 640 C CA . SER A 1 82 ? 14.273 -6.072 28.636 1.00 46.91 82 SER A CA 1
ATOM 641 C C . SER A 1 82 ? 14.746 -4.984 29.602 1.00 46.91 82 SER A C 1
ATOM 643 O O . SER A 1 82 ? 14.765 -5.156 30.819 1.00 46.91 82 SER A O 1
ATOM 645 N N . LYS A 1 83 ? 15.150 -3.851 29.026 1.00 48.62 83 LYS A N 1
ATOM 646 C CA . LYS A 1 83 ? 15.867 -2.737 29.662 1.00 48.62 83 LYS A CA 1
ATOM 647 C C . LYS A 1 83 ? 14.938 -1.745 30.396 1.00 48.62 83 LYS A C 1
ATOM 649 O O . LYS A 1 83 ? 15.377 -0.658 30.737 1.00 48.62 83 LYS A O 1
ATOM 654 N N . ALA A 1 84 ? 13.666 -2.087 30.635 1.00 51.94 84 ALA A N 1
ATOM 655 C CA . ALA A 1 84 ? 12.656 -1.127 31.116 1.00 51.94 84 ALA A CA 1
ATOM 656 C C . ALA A 1 84 ? 11.623 -1.701 32.110 1.00 51.94 84 ALA A C 1
ATOM 658 O O . ALA A 1 84 ? 10.490 -1.234 32.168 1.00 51.94 84 ALA A O 1
ATOM 659 N N . GLY A 1 85 ? 11.950 -2.762 32.858 1.00 55.47 85 GLY A N 1
ATOM 660 C CA . GLY A 1 85 ? 11.009 -3.369 33.821 1.00 55.47 85 GLY A CA 1
ATOM 661 C C . GLY A 1 85 ? 9.814 -4.099 33.186 1.00 55.47 85 GLY A C 1
ATOM 662 O O . GLY A 1 85 ? 9.007 -4.700 33.890 1.00 55.47 85 GLY A O 1
ATOM 663 N N . VAL A 1 86 ? 9.719 -4.111 31.854 1.00 50.78 86 VAL A N 1
ATOM 664 C CA . VAL A 1 86 ? 8.731 -4.895 31.114 1.00 50.78 86 VAL A CA 1
ATOM 665 C C . VAL A 1 86 ? 9.231 -6.331 31.023 1.00 50.78 86 VAL A C 1
ATOM 667 O O . VAL A 1 86 ? 10.207 -6.615 30.333 1.00 50.78 86 VAL A O 1
ATOM 670 N N . VAL A 1 87 ? 8.574 -7.246 31.725 1.00 54.47 87 VAL A N 1
ATOM 671 C CA . VAL A 1 87 ? 8.863 -8.678 31.629 1.00 54.47 87 VAL A CA 1
ATOM 672 C C . VAL A 1 87 ? 8.084 -9.257 30.454 1.00 54.47 87 VAL A C 1
ATOM 674 O O . VAL A 1 87 ? 6.864 -9.402 30.521 1.00 54.47 87 VAL A O 1
ATOM 677 N N . TRP A 1 88 ? 8.793 -9.629 29.393 1.00 54.41 88 TRP A N 1
ATOM 678 C CA . TRP A 1 88 ? 8.227 -10.416 28.305 1.00 54.41 88 TRP A CA 1
ATOM 679 C C . TRP A 1 88 ? 8.308 -11.892 28.674 1.00 54.41 88 TRP A C 1
ATOM 681 O O . TRP A 1 88 ? 9.394 -12.454 28.767 1.00 54.41 88 TRP A O 1
ATOM 691 N N . ASN A 1 89 ? 7.160 -12.525 28.897 1.00 61.88 89 ASN A N 1
ATOM 692 C CA . ASN A 1 89 ? 7.105 -13.975 29.038 1.00 61.88 89 ASN A CA 1
ATOM 693 C C . ASN A 1 89 ? 6.877 -14.576 27.652 1.00 61.88 89 ASN A C 1
ATOM 695 O O . ASN A 1 89 ? 5.851 -14.311 27.018 1.00 61.88 89 ASN A O 1
ATOM 699 N N . LYS A 1 90 ? 7.833 -15.378 27.180 1.00 59.75 90 LYS A N 1
ATOM 700 C CA . LYS A 1 90 ? 7.668 -16.170 25.962 1.00 59.75 90 LYS A CA 1
ATOM 701 C C . LYS A 1 90 ? 6.543 -17.179 26.200 1.00 59.75 90 LYS A C 1
ATOM 703 O O . LYS A 1 90 ? 6.636 -18.022 27.083 1.00 59.75 90 LYS A O 1
ATOM 708 N N . LEU A 1 91 ? 5.454 -17.049 25.447 1.00 63.19 91 LEU A N 1
ATOM 709 C CA . LEU A 1 91 ? 4.363 -18.018 25.458 1.00 63.19 91 LEU A CA 1
ATOM 710 C C . LEU A 1 91 ? 4.735 -19.182 24.542 1.00 63.19 91 LEU A C 1
ATOM 712 O O . LEU A 1 91 ? 4.918 -18.986 23.339 1.00 63.19 91 LEU A O 1
ATOM 716 N N . ASP A 1 92 ? 4.825 -20.386 25.102 1.00 72.94 92 ASP A N 1
ATOM 717 C CA . ASP A 1 92 ? 5.053 -21.588 24.309 1.00 72.94 92 ASP A CA 1
ATOM 718 C C . ASP A 1 92 ? 3.851 -21.852 23.403 1.00 72.94 92 ASP A C 1
ATOM 720 O O . ASP A 1 92 ? 2.702 -21.924 23.858 1.00 72.94 92 ASP A O 1
ATOM 724 N N . VAL A 1 93 ? 4.127 -21.998 22.106 1.00 52.56 93 VAL A N 1
ATOM 725 C CA . VAL A 1 93 ? 3.130 -22.275 21.069 1.00 52.56 93 VAL A CA 1
ATOM 726 C C . VAL A 1 93 ? 2.466 -23.618 21.379 1.00 52.56 93 VAL A C 1
ATOM 728 O O . VAL A 1 93 ? 3.089 -24.667 21.269 1.00 52.56 93 VAL A O 1
ATOM 731 N N . GLY A 1 94 ? 1.199 -23.578 21.799 1.00 70.38 94 GLY A N 1
ATOM 732 C CA . GLY A 1 94 ? 0.417 -24.762 22.183 1.00 70.38 94 GLY A CA 1
ATOM 733 C C . GLY A 1 94 ? 0.122 -24.870 23.680 1.00 70.38 94 GLY A C 1
ATOM 734 O O . GLY A 1 94 ? -0.773 -25.618 24.069 1.00 70.38 94 GLY A O 1
ATOM 735 N N . SER A 1 95 ? 0.784 -24.073 24.524 1.00 60.06 95 SER A N 1
ATOM 736 C CA . SER A 1 95 ? 0.405 -23.954 25.930 1.00 60.06 95 SER A CA 1
ATOM 737 C C . SER A 1 95 ? -0.826 -23.047 26.049 1.00 60.06 95 SER A C 1
ATOM 739 O O . SER A 1 95 ? -0.772 -21.831 25.865 1.00 60.06 95 SER A O 1
ATOM 741 N N . SER A 1 96 ? -1.990 -23.630 26.342 1.00 51.53 96 SER A N 1
ATOM 742 C CA . SER A 1 96 ? -3.202 -22.876 26.677 1.00 51.53 96 SER A CA 1
ATOM 743 C C . SER A 1 96 ? -3.070 -22.291 28.087 1.00 51.53 96 SER A C 1
ATOM 745 O O . SER A 1 96 ? -3.788 -22.673 29.013 1.00 51.53 96 SER A O 1
ATOM 747 N N . THR A 1 97 ? -2.096 -21.412 28.309 1.00 48.47 97 THR A N 1
ATOM 748 C CA . THR A 1 97 ? -1.946 -20.773 29.610 1.00 48.47 97 THR A CA 1
ATOM 749 C C . THR A 1 97 ? -3.036 -19.718 29.776 1.00 48.47 97 THR A C 1
ATOM 751 O O . THR A 1 97 ? -3.316 -18.898 28.898 1.00 48.47 97 THR A O 1
ATOM 754 N N . LYS A 1 98 ? -3.689 -19.763 30.941 1.00 56.62 98 LYS A N 1
ATOM 755 C CA . LYS A 1 98 ? -4.761 -18.877 31.425 1.00 56.62 98 LYS A CA 1
ATOM 756 C C . LYS A 1 98 ? -4.303 -17.414 31.621 1.00 56.62 98 LYS A C 1
ATOM 758 O O . LYS A 1 98 ? -4.801 -16.723 32.501 1.00 56.62 98 LYS A O 1
ATOM 763 N N . VAL A 1 99 ? -3.368 -16.921 30.809 1.00 52.25 99 VAL A N 1
ATOM 764 C CA . VAL A 1 99 ? -2.858 -15.538 30.835 1.00 52.25 99 VAL A CA 1
ATOM 765 C C . VAL A 1 99 ? -3.842 -14.563 30.172 1.00 52.25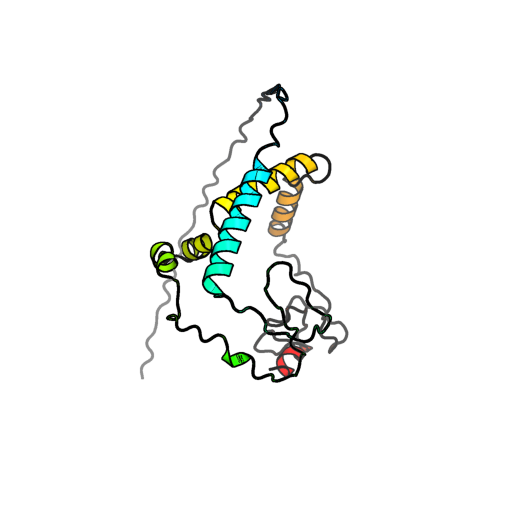 99 VAL A C 1
ATOM 767 O O . VAL A 1 99 ? -3.740 -13.353 30.352 1.00 52.25 99 VAL A O 1
ATOM 770 N N . ARG A 1 100 ? -4.884 -15.062 29.491 1.00 50.75 100 ARG A N 1
ATOM 771 C CA . ARG A 1 100 ? -5.924 -14.221 28.865 1.00 50.75 100 ARG A CA 1
ATOM 772 C C . ARG A 1 100 ? -6.779 -13.392 29.843 1.00 50.75 100 ARG A C 1
ATOM 774 O O . ARG A 1 100 ? -7.591 -12.606 29.376 1.00 50.75 100 ARG A O 1
ATOM 781 N N . ASN A 1 101 ? -6.613 -13.525 31.163 1.00 52.72 101 ASN A N 1
ATOM 782 C CA . ASN A 1 101 ? -7.485 -12.872 32.152 1.00 52.72 101 ASN A CA 1
ATOM 783 C C . ASN A 1 101 ? -6.926 -11.614 32.842 1.00 52.72 101 ASN A C 1
ATOM 785 O O . ASN A 1 101 ? -7.652 -11.022 33.639 1.00 52.72 101 ASN A O 1
ATOM 789 N N . CYS A 1 102 ? -5.693 -11.178 32.563 1.00 54.09 102 CYS A N 1
ATOM 790 C CA . CYS A 1 102 ? -5.067 -10.116 33.371 1.00 54.09 102 CYS A CA 1
ATOM 791 C C . CYS A 1 102 ? -5.045 -8.716 32.746 1.00 54.09 102 CYS A C 1
ATOM 793 O O . CYS A 1 102 ? -4.611 -7.782 33.412 1.00 54.09 102 CYS A O 1
ATOM 795 N N . VAL A 1 103 ? -5.569 -8.523 31.533 1.00 54.44 103 VAL A N 1
ATOM 796 C CA . VAL A 1 103 ? -5.767 -7.173 30.980 1.00 54.44 103 VAL A CA 1
ATOM 797 C C . VAL A 1 103 ? -7.244 -6.971 30.683 1.00 54.44 103 VAL A C 1
ATOM 799 O O . VAL A 1 103 ? -7.700 -7.008 29.543 1.00 54.44 103 VAL A O 1
ATOM 802 N N . LYS A 1 104 ? -8.026 -6.800 31.753 1.00 58.34 104 LYS A N 1
ATOM 803 C CA . LYS A 1 104 ? -9.380 -6.263 31.627 1.00 58.34 104 LYS A CA 1
ATOM 804 C C . LYS A 1 104 ? -9.242 -4.779 31.317 1.00 58.34 104 LYS A C 1
ATOM 806 O O . LYS A 1 104 ? -9.100 -3.967 32.227 1.00 58.34 104 LYS A O 1
ATOM 811 N N . PHE A 1 105 ? -9.264 -4.432 30.035 1.00 61.25 105 PHE A N 1
ATOM 812 C CA . PHE A 1 105 ? -9.491 -3.052 29.631 1.00 61.25 105 PHE A CA 1
ATOM 813 C C . PHE A 1 105 ? -10.897 -2.671 30.101 1.00 61.25 105 PHE A C 1
ATOM 815 O O . PHE A 1 105 ? -11.894 -3.093 29.526 1.00 61.25 105 PHE A O 1
ATOM 822 N N . THR A 1 106 ? -10.980 -1.925 31.201 1.00 79.06 106 THR A N 1
ATOM 823 C CA . THR A 1 106 ? -12.243 -1.387 31.733 1.00 79.06 106 THR A CA 1
ATOM 824 C C . THR A 1 106 ? -12.730 -0.171 30.940 1.00 79.06 106 THR A C 1
ATOM 826 O O . THR A 1 106 ? -13.816 0.345 31.197 1.00 79.06 106 THR A O 1
ATOM 829 N N . GLY A 1 107 ? -11.933 0.294 29.973 1.00 78.12 107 GLY A N 1
ATOM 830 C CA . GLY A 1 107 ? -12.289 1.374 29.065 1.00 78.12 107 GLY A CA 1
ATOM 831 C C . GLY A 1 107 ? -13.375 0.964 28.073 1.00 78.12 107 GLY A C 1
ATOM 832 O O . GLY A 1 107 ? -13.454 -0.186 27.643 1.00 78.12 107 GLY A O 1
ATOM 833 N N . LYS A 1 108 ? -14.208 1.933 27.685 1.00 86.44 108 LYS A N 1
ATOM 834 C CA . LYS A 1 108 ? -15.163 1.764 26.586 1.00 86.44 108 LYS A CA 1
ATOM 835 C C . LYS A 1 108 ? -14.396 1.477 25.293 1.00 86.44 108 LYS A C 1
ATOM 837 O O . LYS A 1 108 ? -13.385 2.123 25.026 1.00 86.44 108 LYS A O 1
ATOM 842 N N . SER A 1 109 ? -14.885 0.532 24.495 1.00 84.56 109 SER A N 1
ATOM 843 C CA . SER A 1 109 ? -14.347 0.276 23.159 1.00 84.56 109 SER A CA 1
ATOM 844 C C . SER A 1 109 ? -14.527 1.506 22.268 1.00 84.56 109 SER A C 1
ATOM 846 O O . SER A 1 109 ? -15.589 2.126 22.285 1.00 84.56 109 SER A O 1
ATOM 848 N N . GLY A 1 110 ? -13.500 1.837 21.486 1.00 89.38 110 GLY A N 1
ATOM 849 C CA . GLY A 1 110 ? -13.534 2.934 20.523 1.00 89.38 110 GLY A CA 1
ATOM 850 C C . GLY A 1 110 ? -12.322 3.864 20.616 1.00 89.38 110 GLY A C 1
ATOM 851 O O . GLY A 1 110 ? -11.418 3.631 21.426 1.00 89.38 110 GLY A O 1
ATOM 852 N N . PRO A 1 111 ? -12.290 4.910 19.775 1.00 88.56 111 PRO A N 1
ATOM 853 C CA . PRO A 1 111 ? -11.266 5.935 19.854 1.00 88.56 111 PRO A CA 1
ATOM 854 C C . PRO A 1 111 ? -11.315 6.640 21.213 1.00 88.56 111 PRO A C 1
ATOM 856 O O . PRO A 1 111 ? -12.367 6.797 21.836 1.00 88.56 111 PRO A O 1
ATOM 859 N N . THR A 1 112 ? -10.153 7.083 21.685 1.00 92.50 112 THR A N 1
ATOM 860 C CA . THR A 1 112 ? -10.082 7.932 22.878 1.00 92.50 112 THR A CA 1
ATOM 861 C C . THR A 1 112 ? -10.796 9.260 22.617 1.00 92.50 112 THR A C 1
ATOM 863 O O . THR A 1 112 ? -10.969 9.664 21.469 1.00 92.50 112 THR A O 1
ATOM 866 N N . ARG A 1 113 ? -11.160 10.002 23.673 1.00 92.19 113 ARG A N 1
ATOM 867 C CA . ARG A 1 113 ? -11.751 11.349 23.528 1.00 92.19 113 ARG A CA 1
ATOM 868 C C . ARG A 1 113 ? -10.896 12.267 22.643 1.00 92.19 113 ARG A C 1
ATOM 870 O O . ARG A 1 113 ? -11.446 13.038 21.867 1.00 92.19 113 ARG A O 1
ATOM 877 N N . TYR A 1 114 ? -9.570 12.155 22.751 1.00 91.00 114 TYR A N 1
ATOM 878 C CA . TYR A 1 114 ? -8.631 12.869 21.888 1.00 91.00 114 TYR A CA 1
ATOM 879 C C . TYR A 1 114 ? -8.779 12.442 20.421 1.00 91.00 114 TYR A C 1
ATOM 881 O O . TYR A 1 114 ? -8.973 13.301 19.564 1.00 91.00 114 TYR A O 1
ATOM 889 N N . GLY A 1 115 ? -8.788 11.130 20.152 1.00 92.06 115 GLY A N 1
ATOM 890 C CA . GLY A 1 115 ? -9.051 10.580 18.820 1.00 92.06 115 GLY A CA 1
ATOM 891 C C . GLY A 1 115 ? -10.373 11.080 18.235 1.00 92.06 115 GLY A C 1
ATOM 892 O O . GLY A 1 115 ? -10.372 11.624 17.142 1.00 92.06 115 GLY A O 1
ATOM 893 N N . CYS A 1 116 ? -11.473 11.031 18.992 1.00 93.31 116 CYS A N 1
ATOM 894 C CA . CYS A 1 116 ? -12.771 11.533 18.523 1.00 93.31 116 CYS A CA 1
ATOM 895 C C . CYS A 1 116 ? -12.774 13.036 18.194 1.00 93.31 116 CYS A C 1
ATOM 897 O O . CYS A 1 116 ? -13.588 13.473 17.397 1.00 93.31 116 CYS A O 1
ATOM 899 N N . SER A 1 117 ? -11.909 13.840 18.825 1.00 94.88 117 SER A N 1
ATOM 900 C CA . SER A 1 117 ? -11.820 15.284 18.546 1.00 94.88 117 SER A CA 1
ATOM 901 C C . SER A 1 117 ? -10.926 15.638 17.354 1.00 94.88 117 SER A C 1
ATOM 903 O O . SER A 1 117 ? -10.970 16.768 16.874 1.00 94.88 117 SER A O 1
ATOM 905 N N . LYS A 1 118 ? -10.074 14.703 16.919 1.00 92.31 118 LYS A N 1
ATOM 906 C CA . LYS A 1 118 ? -9.069 14.907 15.864 1.00 92.31 118 LYS A CA 1
ATOM 907 C C . LYS A 1 118 ? -9.374 14.142 14.579 1.00 92.31 118 LYS A C 1
ATOM 909 O O . LYS A 1 118 ? -8.906 14.555 13.523 1.00 92.31 118 LYS A O 1
ATOM 914 N N . ILE A 1 119 ? -10.129 13.055 14.683 1.00 94.31 119 ILE A N 1
ATOM 915 C CA . ILE A 1 119 ? -10.600 12.248 13.563 1.00 94.31 119 ILE A CA 1
ATOM 916 C C . ILE A 1 119 ? -11.952 12.819 13.135 1.00 94.31 119 ILE A C 1
ATOM 918 O O . ILE A 1 119 ? -12.910 12.781 13.903 1.00 94.31 119 ILE A O 1
ATOM 922 N N . ASP A 1 120 ? -11.997 13.384 11.934 1.00 94.56 120 ASP A N 1
ATOM 923 C CA . ASP A 1 120 ? -13.243 13.706 11.237 1.00 94.56 120 ASP A CA 1
ATOM 924 C C . ASP A 1 120 ? -13.821 12.446 10.557 1.00 94.56 120 ASP A C 1
ATOM 926 O O . ASP A 1 120 ? -13.279 11.348 10.687 1.00 94.56 120 ASP A O 1
ATOM 930 N N . ASP A 1 121 ? -14.903 12.586 9.791 1.00 93.00 121 ASP A N 1
ATOM 931 C CA . ASP A 1 121 ? -15.538 11.457 9.092 1.00 93.00 121 ASP A CA 1
ATOM 932 C C . ASP A 1 121 ? -14.736 10.944 7.872 1.00 93.00 121 ASP A C 1
ATOM 934 O O . ASP A 1 121 ? -15.240 10.154 7.070 1.00 93.00 121 ASP A O 1
ATOM 938 N N . THR A 1 122 ? -13.479 11.368 7.699 1.00 96.31 122 THR A N 1
ATOM 939 C CA . THR A 1 122 ? -12.611 10.941 6.597 1.00 96.31 122 THR A CA 1
ATOM 940 C C . THR A 1 122 ? -11.569 9.917 7.043 1.00 96.31 122 THR A C 1
ATOM 942 O O . THR A 1 122 ? -10.973 9.987 8.117 1.00 96.31 122 THR A O 1
ATOM 945 N N . ALA A 1 123 ? -11.253 8.974 6.152 1.00 95.06 123 ALA A N 1
ATOM 946 C CA . ALA A 1 123 ? -10.167 8.019 6.383 1.00 95.06 123 ALA A CA 1
ATOM 947 C C . ALA A 1 123 ? -8.791 8.705 6.528 1.00 95.06 123 ALA A C 1
ATOM 949 O O . ALA A 1 123 ? -7.894 8.170 7.180 1.00 95.06 123 ALA A O 1
ATOM 950 N N . LEU A 1 124 ? -8.619 9.893 5.935 1.00 93.50 124 LEU A N 1
ATOM 951 C CA . LEU A 1 124 ? -7.358 10.628 5.955 1.00 93.50 124 LEU A CA 1
ATOM 952 C C . LEU A 1 124 ? -7.059 11.230 7.333 1.00 93.50 124 LEU A C 1
ATOM 954 O O . LEU A 1 124 ? -5.910 11.189 7.769 1.00 93.50 124 LEU A O 1
ATOM 958 N N . SER A 1 125 ? -8.057 11.763 8.041 1.00 94.44 125 SER A N 1
ATOM 959 C CA . SER A 1 125 ? -7.847 12.277 9.401 1.00 94.44 125 SER A CA 1
ATOM 960 C C . SER A 1 125 ? -7.525 11.150 10.385 1.00 94.44 125 SER A C 1
ATOM 962 O O . SER A 1 125 ? -6.597 11.279 11.185 1.00 94.44 125 SER A O 1
ATOM 964 N N . ALA A 1 126 ? -8.200 10.001 10.255 1.00 94.38 126 ALA A N 1
ATOM 965 C CA . ALA A 1 126 ? -7.890 8.793 11.014 1.00 94.38 126 ALA A CA 1
ATOM 966 C C . ALA A 1 126 ? -6.443 8.338 10.777 1.00 94.38 126 ALA A C 1
ATOM 968 O O . ALA A 1 126 ? -5.730 8.005 11.724 1.00 94.38 126 ALA A O 1
ATOM 969 N N . PHE A 1 127 ? -5.983 8.388 9.524 1.00 94.75 127 PHE A N 1
ATOM 970 C CA . PHE A 1 127 ? -4.597 8.093 9.173 1.00 94.75 127 PHE A CA 1
ATOM 971 C C . PHE A 1 127 ? -3.610 9.097 9.793 1.00 94.75 127 PHE A C 1
ATOM 973 O O . PHE A 1 127 ? -2.608 8.683 10.374 1.00 94.75 127 PHE A O 1
ATOM 980 N N . LYS A 1 128 ? -3.909 10.402 9.758 1.00 92.31 128 LYS A N 1
ATOM 981 C CA . LYS A 1 128 ? -3.079 11.453 10.382 1.00 92.31 128 LYS A CA 1
ATOM 982 C C . LYS A 1 128 ? -3.003 11.354 11.909 1.00 92.31 128 LYS A C 1
ATOM 984 O O . LYS A 1 128 ? -2.036 11.814 12.505 1.00 92.31 128 LYS A O 1
ATOM 989 N N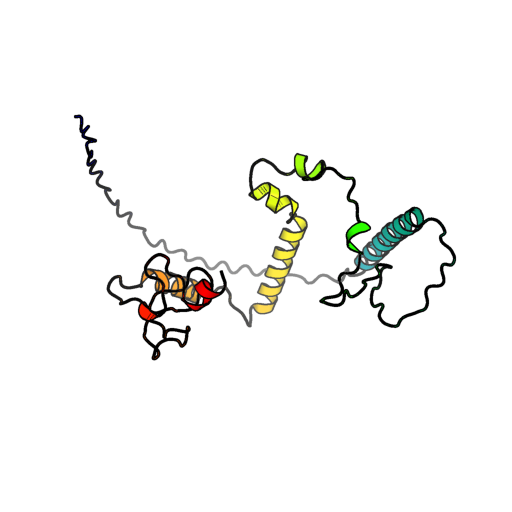 . CYS A 1 129 ? -3.974 10.718 12.567 1.00 93.00 129 CYS A N 1
ATOM 990 C CA . CYS A 1 129 ? -3.855 10.392 13.991 1.00 93.00 129 CYS A CA 1
ATOM 991 C C . CYS A 1 129 ? -2.803 9.313 14.286 1.00 93.00 129 CYS A C 1
ATOM 993 O O . CYS A 1 129 ? -2.334 9.234 15.420 1.00 93.00 129 CYS A O 1
ATOM 995 N N . LEU A 1 130 ? -2.441 8.493 13.295 1.00 93.75 130 LEU A N 1
ATOM 996 C CA . LEU A 1 130 ? -1.367 7.502 13.395 1.00 93.75 130 LEU A CA 1
ATOM 997 C C . LEU A 1 130 ? -0.038 8.049 12.869 1.00 93.75 130 LEU A C 1
ATOM 999 O O . LEU A 1 130 ? 1.006 7.646 13.368 1.00 93.75 130 LEU A O 1
ATOM 1003 N N . PHE A 1 131 ? -0.084 8.948 11.881 1.00 93.88 131 PHE A N 1
ATOM 1004 C CA . PHE A 1 131 ? 1.073 9.592 11.263 1.00 93.88 131 PHE A CA 1
ATOM 1005 C C . PHE A 1 131 ? 1.028 11.106 11.467 1.00 93.88 131 PHE A C 1
ATOM 1007 O O . PHE A 1 131 ? 0.415 11.826 10.681 1.00 93.88 131 PHE A O 1
ATOM 1014 N N . ASP A 1 132 ? 1.685 11.584 12.523 1.00 91.38 132 ASP A N 1
ATOM 1015 C CA . ASP A 1 132 ? 1.785 13.012 12.792 1.00 91.38 132 ASP A CA 1
ATOM 1016 C C . ASP A 1 132 ? 2.732 13.745 11.816 1.00 91.38 132 ASP A C 1
ATOM 1018 O O . ASP A 1 132 ? 3.546 13.163 11.082 1.00 91.38 132 ASP A O 1
ATOM 1022 N N . ASP A 1 133 ? 2.622 15.073 11.814 1.00 91.00 133 ASP A N 1
ATOM 1023 C CA . ASP A 1 133 ? 3.447 15.937 10.970 1.00 91.00 133 ASP A CA 1
ATOM 1024 C C . ASP A 1 133 ? 4.934 15.857 11.349 1.00 91.00 133 ASP A C 1
ATOM 1026 O O . ASP A 1 133 ? 5.799 16.087 10.508 1.00 91.00 133 ASP A O 1
ATOM 1030 N N . SER A 1 134 ? 5.253 15.518 12.603 1.00 94.38 134 SER A N 1
ATOM 1031 C CA . SER A 1 134 ? 6.633 15.382 13.082 1.00 94.38 134 SER A CA 1
ATOM 1032 C C . SER A 1 134 ? 7.327 14.185 12.431 1.00 94.38 134 SER A C 1
ATOM 1034 O O . SER A 1 134 ? 8.435 14.314 11.909 1.00 94.38 134 SER A O 1
ATOM 1036 N N . MET A 1 135 ? 6.659 13.033 12.379 1.00 95.81 135 MET A N 1
ATOM 1037 C CA . MET A 1 135 ? 7.133 11.844 11.679 1.00 95.81 135 MET A CA 1
ATOM 1038 C C . MET A 1 135 ? 7.252 12.098 10.185 1.00 95.81 135 MET A C 1
ATOM 1040 O O . MET A 1 135 ? 8.273 11.753 9.597 1.00 95.81 135 MET A O 1
ATOM 1044 N N . THR A 1 136 ? 6.261 12.757 9.583 1.00 93.00 136 THR A N 1
ATOM 1045 C CA . THR A 1 136 ? 6.308 13.106 8.157 1.00 93.00 136 THR A CA 1
ATOM 1046 C C . THR A 1 136 ? 7.511 14.000 7.850 1.00 93.00 136 THR A C 1
ATOM 1048 O O . THR A 1 136 ? 8.284 13.702 6.941 1.00 93.00 136 THR A O 1
ATOM 1051 N N . LYS A 1 137 ? 7.749 15.038 8.663 1.00 93.62 137 LYS A N 1
ATOM 1052 C CA . LYS A 1 137 ? 8.935 15.901 8.548 1.00 93.62 137 LYS A CA 1
ATOM 1053 C C . LYS A 1 137 ? 10.234 15.114 8.691 1.00 93.62 137 LYS A C 1
ATOM 1055 O O . LYS A 1 137 ? 11.138 15.302 7.885 1.00 93.62 137 LYS A O 1
ATOM 1060 N N . LYS A 1 138 ? 10.330 14.206 9.666 1.00 96.44 138 LYS A N 1
ATOM 1061 C CA . LYS A 1 138 ? 11.516 13.352 9.846 1.00 96.44 138 LYS A CA 1
ATOM 1062 C C . LYS A 1 138 ? 11.761 12.448 8.643 1.00 96.44 138 LYS A C 1
ATOM 1064 O O . LYS A 1 138 ? 12.899 12.342 8.198 1.00 96.44 138 LYS A O 1
ATOM 1069 N N . ILE A 1 139 ? 10.714 11.829 8.097 1.00 94.12 139 ILE A N 1
ATOM 1070 C CA . ILE A 1 139 ? 10.814 11.001 6.889 1.00 94.12 139 ILE A CA 1
ATOM 1071 C C . ILE A 1 139 ? 11.356 11.839 5.733 1.00 94.12 139 ILE A C 1
ATOM 1073 O O . ILE A 1 139 ? 12.290 11.399 5.070 1.00 94.12 139 ILE A O 1
ATOM 1077 N N . ILE A 1 140 ? 10.826 13.046 5.525 1.00 91.75 140 ILE A N 1
ATOM 1078 C CA . ILE A 1 140 ? 11.292 13.955 4.470 1.00 91.75 140 ILE A CA 1
ATOM 1079 C C . ILE A 1 140 ? 12.769 14.310 4.676 1.00 91.75 140 ILE A C 1
ATOM 1081 O O . ILE A 1 140 ? 13.568 14.124 3.764 1.00 91.75 140 ILE A O 1
ATOM 1085 N N . ILE A 1 141 ? 13.151 14.749 5.880 1.00 95.12 141 ILE A N 1
ATOM 1086 C CA . ILE A 1 141 ? 14.534 15.139 6.199 1.00 95.12 141 ILE A CA 1
ATOM 1087 C C . ILE A 1 141 ? 15.502 13.979 5.944 1.00 95.12 141 ILE A C 1
ATOM 1089 O O . ILE A 1 141 ? 16.513 14.161 5.272 1.00 95.12 141 ILE A O 1
ATOM 1093 N N . HIS A 1 142 ? 15.193 12.780 6.442 1.00 95.88 142 HIS A N 1
ATOM 1094 C CA . HIS A 1 142 ? 16.070 11.624 6.267 1.00 95.88 142 HIS A CA 1
ATOM 1095 C C . HIS A 1 142 ? 16.103 11.125 4.824 1.00 95.88 142 HIS A C 1
ATOM 1097 O O . HIS A 1 142 ? 17.170 10.755 4.349 1.00 95.88 142 HIS A O 1
ATOM 1103 N N . THR A 1 143 ? 14.972 11.150 4.117 1.00 93.06 143 THR A N 1
ATOM 1104 C CA . THR A 1 143 ? 14.916 10.754 2.703 1.00 93.06 143 THR A CA 1
ATOM 1105 C C . THR A 1 143 ? 15.748 11.704 1.850 1.00 93.06 143 THR A C 1
ATOM 1107 O O . THR A 1 143 ? 16.523 11.243 1.021 1.00 93.06 143 THR A O 1
ATOM 1110 N N . ASN A 1 144 ? 15.652 13.013 2.092 1.00 87.81 144 ASN A N 1
ATOM 1111 C CA . ASN A 1 144 ? 16.451 14.009 1.383 1.00 87.81 144 ASN A CA 1
ATOM 1112 C C . ASN A 1 144 ? 17.934 13.889 1.741 1.00 87.81 144 ASN A C 1
ATOM 1114 O O . ASN A 1 144 ? 18.771 13.866 0.851 1.00 87.81 144 ASN A O 1
ATOM 1118 N N . SER A 1 145 ? 18.270 13.743 3.026 1.00 89.94 145 SER A N 1
ATOM 1119 C CA . SER A 1 145 ? 19.659 13.545 3.454 1.00 89.94 145 SER A CA 1
ATOM 1120 C C . SER A 1 145 ? 20.282 12.297 2.822 1.00 89.94 145 SER A C 1
ATOM 1122 O O . SER A 1 145 ? 21.435 12.332 2.397 1.00 89.94 145 SER A O 1
ATOM 1124 N N . GLU A 1 146 ? 19.522 11.208 2.715 1.00 89.44 146 GLU A N 1
ATOM 1125 C CA . GLU A 1 146 ? 19.988 9.995 2.051 1.00 89.44 146 GLU A CA 1
ATOM 1126 C C . GLU A 1 146 ? 20.078 10.174 0.533 1.00 89.44 146 GLU A C 1
ATOM 1128 O O . GLU A 1 146 ? 21.051 9.733 -0.072 1.00 89.44 146 GLU A O 1
ATOM 1133 N N . ALA A 1 147 ? 19.127 10.882 -0.084 1.00 83.56 147 ALA A N 1
ATOM 1134 C CA . ALA A 1 147 ? 19.185 11.235 -1.500 1.00 83.56 147 ALA A CA 1
ATOM 1135 C C . ALA A 1 147 ? 20.466 12.024 -1.821 1.00 83.56 147 ALA A C 1
ATOM 1137 O O . ALA A 1 147 ? 21.181 11.661 -2.752 1.00 83.56 147 ALA A O 1
ATOM 1138 N N . GLU A 1 148 ? 20.805 13.017 -0.995 1.00 85.88 148 GLU A N 1
ATOM 1139 C CA . GLU A 1 148 ? 22.032 13.814 -1.094 1.00 85.88 148 GLU A CA 1
ATOM 1140 C C . GLU A 1 148 ? 23.298 12.961 -0.948 1.00 85.88 148 GLU A C 1
ATOM 1142 O O . GLU A 1 148 ? 24.200 13.048 -1.779 1.00 85.88 148 GLU A O 1
ATOM 1147 N N . ARG A 1 149 ? 23.349 12.062 0.045 1.00 86.38 149 ARG A N 1
ATOM 1148 C CA . ARG A 1 149 ? 24.462 11.103 0.205 1.00 86.38 149 ARG A CA 1
ATOM 1149 C C . ARG A 1 149 ? 24.585 10.141 -0.971 1.00 86.38 149 ARG A C 1
ATOM 1151 O O . ARG A 1 149 ? 25.682 9.720 -1.324 1.00 86.38 149 ARG A O 1
ATOM 1158 N N . SER A 1 150 ? 23.455 9.767 -1.558 1.00 81.06 150 SER A N 1
ATOM 1159 C CA . SER A 1 150 ? 23.375 8.806 -2.653 1.00 81.06 150 SER A CA 1
ATOM 1160 C C . SER A 1 150 ? 23.541 9.429 -4.040 1.00 81.06 150 SER A C 1
ATOM 1162 O O . SER A 1 150 ? 23.445 8.687 -5.021 1.00 81.06 150 SER A O 1
ATOM 1164 N N . LYS A 1 151 ? 23.829 10.739 -4.150 1.00 62.84 151 LYS A N 1
ATOM 1165 C CA . LYS A 1 151 ? 24.015 11.441 -5.436 1.00 62.84 151 LYS A CA 1
ATOM 1166 C C . LYS A 1 151 ? 25.006 10.745 -6.383 1.00 62.84 151 LYS A C 1
ATOM 1168 O O . LYS A 1 151 ? 24.806 10.828 -7.593 1.00 62.84 151 LYS A O 1
ATOM 1173 N N . ASP A 1 152 ? 25.942 9.951 -5.854 1.00 59.75 152 ASP A N 1
ATOM 1174 C CA . ASP A 1 152 ? 26.887 9.146 -6.644 1.00 59.75 152 ASP A CA 1
ATOM 1175 C C . ASP A 1 152 ? 26.547 7.646 -6.792 1.00 59.75 152 ASP A C 1
ATOM 1177 O O . ASP A 1 152 ? 27.244 6.939 -7.519 1.00 59.75 152 ASP A O 1
ATOM 1181 N N . SER A 1 153 ? 25.489 7.110 -6.163 1.00 58.91 153 SER A N 1
ATOM 1182 C CA . SER A 1 153 ? 25.166 5.669 -6.280 1.00 58.91 153 SER A CA 1
ATOM 1183 C C . SER A 1 153 ? 23.702 5.295 -6.521 1.00 58.91 153 SER A C 1
ATOM 1185 O O . SER A 1 153 ? 23.440 4.144 -6.873 1.00 58.91 153 SER A O 1
ATOM 1187 N N . PHE A 1 154 ? 22.742 6.222 -6.421 1.00 53.62 154 PHE A N 1
ATOM 1188 C CA . PHE A 1 154 ? 21.345 5.909 -6.737 1.00 53.62 154 PHE A CA 1
ATOM 1189 C C . PHE A 1 154 ? 20.574 7.127 -7.264 1.00 53.62 154 PHE A C 1
ATOM 1191 O O . PHE A 1 154 ? 19.864 7.819 -6.537 1.00 53.62 154 PHE A O 1
ATOM 1198 N N . ARG A 1 155 ? 20.652 7.374 -8.578 1.00 49.50 155 ARG A N 1
ATOM 1199 C CA . ARG A 1 155 ? 19.750 8.323 -9.248 1.00 49.50 155 ARG A CA 1
ATOM 1200 C C . ARG A 1 155 ? 18.338 7.737 -9.332 1.00 49.50 155 ARG A C 1
ATOM 1202 O O . ARG A 1 155 ? 17.964 7.085 -10.301 1.00 49.50 155 ARG A O 1
ATOM 1209 N N . LEU A 1 156 ? 17.516 8.055 -8.333 1.00 51.47 156 LEU A N 1
ATOM 1210 C CA . LEU A 1 156 ? 16.047 7.990 -8.407 1.00 51.47 156 LEU A CA 1
ATOM 1211 C C . LEU A 1 156 ? 15.451 9.018 -9.397 1.00 51.47 156 LEU A C 1
ATOM 1213 O O . LEU A 1 156 ? 14.234 9.104 -9.535 1.00 51.47 156 LEU A O 1
ATOM 1217 N N . THR A 1 157 ? 16.305 9.774 -10.094 1.00 48.62 157 THR A N 1
ATOM 1218 C CA . THR A 1 157 ? 15.986 10.806 -11.087 1.00 48.62 157 THR A CA 1
ATOM 1219 C C . THR A 1 157 ? 16.227 10.378 -12.527 1.00 48.62 157 THR A C 1
ATOM 1221 O O . THR A 1 157 ? 16.173 11.229 -13.412 1.00 48.62 157 THR A O 1
ATOM 1224 N N . ASP A 1 158 ? 16.428 9.089 -12.819 1.00 53.03 158 ASP A N 1
ATOM 1225 C CA . ASP A 1 158 ? 16.205 8.645 -14.192 1.00 53.03 158 ASP A CA 1
ATOM 1226 C C . ASP A 1 158 ? 14.694 8.740 -14.455 1.00 53.03 158 ASP A C 1
ATOM 1228 O O . ASP A 1 158 ? 13.950 7.758 -14.430 1.00 53.03 158 ASP A O 1
ATOM 1232 N N . GLU A 1 159 ? 14.231 9.956 -14.750 1.00 58.25 159 GLU A N 1
ATOM 1233 C CA . GLU A 1 159 ? 13.010 10.218 -15.495 1.00 58.25 159 GLU A CA 1
ATOM 1234 C C . GLU A 1 159 ? 12.943 9.272 -16.688 1.00 58.25 159 GLU A C 1
ATOM 1236 O O . GLU A 1 159 ? 11.877 8.779 -17.012 1.00 58.25 159 GLU A O 1
ATOM 1241 N N . ILE A 1 160 ? 14.088 8.933 -17.286 1.00 64.62 160 ILE A N 1
ATOM 1242 C CA . ILE A 1 160 ? 14.221 7.912 -18.322 1.00 64.62 160 ILE A CA 1
ATOM 1243 C C . ILE A 1 160 ? 13.735 6.540 -17.839 1.00 64.62 160 ILE A C 1
ATOM 1245 O O . ILE A 1 160 ? 13.083 5.837 -18.602 1.00 64.62 160 ILE A O 1
ATOM 1249 N N . PHE A 1 161 ? 14.015 6.124 -16.605 1.00 64.38 161 PHE A N 1
ATOM 1250 C CA . PHE A 1 161 ? 13.570 4.845 -16.051 1.00 64.38 161 PHE A CA 1
ATOM 1251 C C . PHE A 1 161 ? 12.083 4.867 -15.680 1.00 64.38 161 PHE A C 1
ATOM 1253 O O . PHE A 1 161 ? 11.362 3.924 -16.011 1.00 64.38 161 PHE A O 1
ATOM 1260 N N . MET A 1 162 ? 11.601 5.947 -15.055 1.00 67.19 162 MET A N 1
ATOM 1261 C CA . MET A 1 162 ? 10.172 6.123 -14.753 1.00 67.19 162 MET A CA 1
ATOM 1262 C C . MET A 1 162 ? 9.338 6.254 -16.038 1.00 67.19 162 MET A C 1
ATOM 1264 O O . MET A 1 162 ? 8.365 5.519 -16.193 1.00 67.19 162 MET A O 1
ATOM 1268 N N . LYS A 1 163 ? 9.769 7.076 -17.0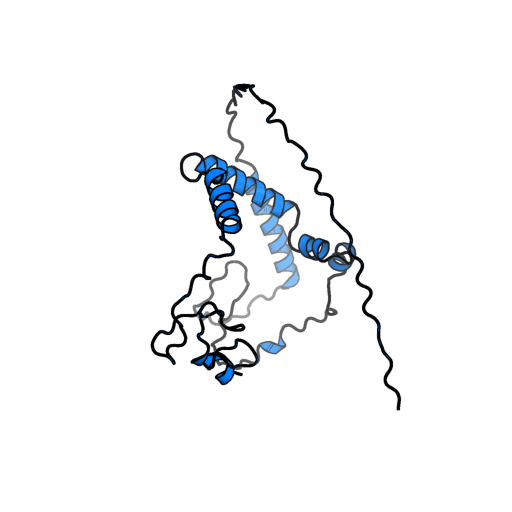07 1.00 71.62 163 LYS A N 1
ATOM 1269 C CA . LYS A 1 163 ? 9.173 7.193 -18.350 1.00 71.62 163 LYS A CA 1
ATOM 1270 C C . LYS A 1 163 ? 9.291 5.882 -19.117 1.00 71.62 163 LYS A C 1
ATOM 1272 O O . LYS A 1 163 ? 8.297 5.453 -19.674 1.00 71.62 163 LYS A O 1
ATOM 1277 N N . LYS A 1 164 ? 10.417 5.152 -19.090 1.00 69.25 164 LYS A N 1
ATOM 1278 C CA . LYS A 1 164 ? 10.501 3.806 -19.705 1.00 69.25 164 LYS A CA 1
ATOM 1279 C C . LYS A 1 164 ? 9.521 2.827 -19.076 1.00 69.25 164 LYS A C 1
ATOM 1281 O O . LYS A 1 164 ? 8.967 1.995 -19.785 1.00 69.25 164 LYS A O 1
ATOM 1286 N N . ARG A 1 165 ? 9.299 2.895 -17.762 1.00 67.62 165 ARG A N 1
ATOM 1287 C CA . ARG A 1 165 ? 8.356 2.006 -17.083 1.00 67.62 165 ARG A CA 1
ATOM 1288 C C . ARG A 1 165 ? 6.908 2.391 -17.388 1.00 67.62 165 ARG A C 1
ATOM 1290 O O . ARG A 1 165 ? 6.135 1.487 -17.689 1.00 67.62 165 ARG A O 1
ATOM 1297 N N . ALA A 1 166 ? 6.574 3.681 -17.395 1.00 68.62 166 ALA A N 1
ATOM 1298 C CA . ALA A 1 166 ? 5.265 4.194 -17.807 1.00 68.62 166 ALA A CA 1
ATOM 1299 C C . ALA A 1 166 ? 4.978 3.887 -19.290 1.00 68.62 166 ALA A C 1
ATOM 1301 O O . ALA A 1 166 ? 3.990 3.228 -19.600 1.00 68.62 166 ALA A O 1
ATOM 1302 N N . LEU A 1 167 ? 5.922 4.182 -20.186 1.00 68.69 167 LEU A N 1
ATOM 1303 C CA . LEU A 1 167 ? 5.856 3.836 -21.609 1.00 68.69 167 LEU A CA 1
ATOM 1304 C C . LEU A 1 167 ? 5.824 2.321 -21.847 1.00 68.69 167 LEU A C 1
ATOM 1306 O O . LEU A 1 167 ? 5.243 1.885 -22.833 1.00 68.69 167 LEU A O 1
ATOM 1310 N N . SER A 1 168 ? 6.410 1.488 -20.976 1.00 65.75 168 SER A N 1
ATOM 1311 C CA . SER A 1 168 ? 6.272 0.022 -21.083 1.00 65.75 168 SER A CA 1
ATOM 1312 C C . SER A 1 168 ? 4.881 -0.487 -20.698 1.00 65.75 168 SER A C 1
ATOM 1314 O O . SER A 1 168 ? 4.517 -1.601 -21.071 1.00 65.75 168 SER A O 1
ATOM 1316 N N . VAL A 1 169 ? 4.119 0.305 -19.939 1.00 67.50 169 VAL A N 1
ATOM 1317 C CA . VAL A 1 169 ? 2.727 0.010 -19.585 1.00 67.50 169 VAL A CA 1
ATOM 1318 C C . VAL A 1 169 ? 1.783 0.521 -20.677 1.00 67.50 169 VAL A C 1
ATOM 1320 O O . VAL A 1 169 ? 0.803 -0.153 -20.976 1.00 67.50 169 VAL A O 1
ATOM 1323 N N . GLU A 1 170 ? 2.108 1.646 -21.318 1.00 63.53 170 GLU A N 1
ATOM 1324 C CA . GLU A 1 170 ? 1.307 2.237 -22.402 1.00 63.53 170 GLU A CA 1
ATOM 1325 C C . GLU A 1 170 ? 1.572 1.601 -23.778 1.00 63.53 170 GLU A C 1
ATOM 1327 O O . GLU A 1 170 ? 0.647 1.452 -24.567 1.00 63.53 170 GLU A O 1
ATOM 1332 N N . ASN A 1 171 ? 2.786 1.106 -24.045 1.00 54.62 171 ASN A N 1
ATOM 1333 C CA . ASN A 1 171 ? 3.105 0.324 -25.251 1.00 54.62 171 ASN A CA 1
ATOM 1334 C C . ASN A 1 171 ? 2.831 -1.178 -25.076 1.00 54.62 171 ASN A C 1
ATOM 1336 O O . ASN A 1 171 ? 3.493 -2.023 -25.690 1.00 54.62 171 ASN A O 1
ATOM 1340 N N . ILE A 1 172 ? 1.864 -1.551 -24.234 1.00 59.03 172 ILE A N 1
ATOM 1341 C CA . ILE A 1 172 ? 1.261 -2.875 -24.359 1.00 59.03 172 ILE A CA 1
ATOM 1342 C C . ILE A 1 172 ? 0.410 -2.801 -25.621 1.00 59.03 172 ILE A C 1
ATOM 1344 O O . ILE A 1 172 ? -0.749 -2.405 -25.564 1.00 59.03 172 ILE A O 1
ATOM 1348 N N . ASP A 1 173 ? 1.023 -3.142 -26.758 1.00 68.12 173 ASP A N 1
ATOM 1349 C CA . ASP A 1 173 ? 0.321 -3.324 -28.025 1.00 68.12 173 ASP A CA 1
ATOM 1350 C C . ASP A 1 173 ? -0.966 -4.113 -27.722 1.00 68.12 173 ASP A C 1
ATOM 1352 O O . ASP A 1 173 ? -0.873 -5.217 -27.173 1.00 68.12 173 ASP A O 1
ATOM 1356 N N . PRO A 1 174 ? -2.165 -3.567 -27.989 1.00 69.25 174 PRO A N 1
ATOM 1357 C CA . PRO A 1 174 ? -3.416 -4.258 -27.693 1.00 69.25 174 PRO A CA 1
ATOM 1358 C C . PRO A 1 174 ? -3.522 -5.604 -28.433 1.00 69.25 174 PRO A C 1
ATOM 1360 O O . PRO A 1 174 ? -4.305 -6.465 -28.030 1.00 69.25 174 PRO A O 1
ATOM 1363 N N . ASN A 1 175 ? -2.685 -5.832 -29.455 1.00 75.50 175 ASN A N 1
ATOM 1364 C CA . ASN A 1 175 ? -2.545 -7.107 -30.157 1.00 75.50 175 ASN A CA 1
ATOM 1365 C C . ASN A 1 175 ? -1.454 -8.031 -29.579 1.00 75.50 175 ASN A C 1
ATOM 1367 O O . ASN A 1 175 ? -1.345 -9.197 -29.976 1.00 75.50 175 ASN A O 1
ATOM 1371 N N . SER A 1 176 ? -0.659 -7.564 -28.612 1.00 74.12 176 SER A N 1
ATOM 1372 C CA . SER A 1 176 ? 0.300 -8.384 -27.873 1.00 74.12 176 SER A CA 1
ATOM 1373 C C . SER A 1 176 ? -0.444 -9.403 -27.021 1.00 74.12 176 SER A C 1
ATOM 1375 O O . SER A 1 176 ? -1.121 -9.095 -26.038 1.00 74.12 176 SER A O 1
ATOM 1377 N N . SER A 1 177 ? -0.302 -10.671 -27.400 1.00 78.88 177 SER A N 1
ATOM 1378 C CA . SER A 1 177 ? -0.871 -11.782 -26.646 1.00 78.88 177 SER A CA 1
ATOM 1379 C C . SER A 1 177 ? -0.389 -11.730 -25.188 1.00 78.88 177 SER A C 1
ATOM 1381 O O . SER A 1 177 ? 0.825 -11.775 -24.960 1.00 78.88 177 SER A O 1
ATOM 1383 N N . PRO A 1 178 ? -1.296 -11.709 -24.187 1.00 83.31 178 PRO A N 1
ATOM 1384 C CA . PRO A 1 178 ? -0.917 -11.549 -22.791 1.00 83.31 178 PRO A CA 1
ATOM 1385 C C . PRO A 1 178 ? 0.162 -12.555 -22.399 1.00 83.31 178 PRO A C 1
ATOM 1387 O O . PRO A 1 178 ? 0.018 -13.761 -22.643 1.00 83.31 178 PRO A O 1
ATOM 1390 N N . LYS A 1 179 ? 1.245 -12.065 -21.781 1.00 87.94 179 LYS A N 1
ATOM 1391 C CA . LYS A 1 179 ? 2.391 -12.889 -21.384 1.00 87.94 179 LYS A CA 1
ATOM 1392 C C . LYS A 1 179 ? 1.905 -14.079 -20.555 1.00 87.94 179 LYS A C 1
ATOM 1394 O O . LYS A 1 179 ? 1.356 -13.922 -19.465 1.00 87.94 179 LYS A O 1
ATOM 1399 N N . ARG A 1 180 ? 2.081 -15.289 -21.092 1.00 92.81 180 ARG A N 1
ATOM 1400 C CA . ARG A 1 180 ? 1.635 -16.527 -20.443 1.00 92.81 180 ARG A CA 1
ATOM 1401 C C . ARG A 1 180 ? 2.742 -17.079 -19.544 1.00 92.81 180 ARG A C 1
ATOM 1403 O O . ARG A 1 180 ? 3.871 -17.275 -19.987 1.00 92.81 180 ARG A O 1
ATOM 1410 N N . PHE A 1 181 ? 2.397 -17.392 -18.304 1.00 92.88 181 PHE A N 1
ATOM 1411 C CA . PHE A 1 181 ? 3.268 -17.990 -17.292 1.00 92.88 181 PHE A CA 1
ATOM 1412 C C . PHE A 1 181 ? 3.033 -19.502 -17.197 1.00 92.88 181 PHE A C 1
ATOM 1414 O O . PHE A 1 181 ? 1.953 -19.986 -17.530 1.00 92.88 181 PHE A O 1
ATOM 1421 N N . GLN A 1 182 ? 4.018 -20.274 -16.733 1.00 97.00 182 GLN A N 1
ATOM 1422 C CA . GLN A 1 182 ? 3.807 -21.697 -16.440 1.00 97.00 182 GLN A CA 1
ATOM 1423 C C . GLN A 1 182 ? 2.926 -21.866 -15.196 1.00 97.00 182 GLN A C 1
ATOM 1425 O O . GLN A 1 182 ? 3.089 -21.154 -14.205 1.00 97.00 182 GLN A O 1
ATOM 1430 N N . CYS A 1 183 ? 1.995 -22.818 -15.238 1.00 96.88 183 CYS A N 1
ATOM 1431 C CA . CYS A 1 183 ? 1.123 -23.109 -14.110 1.00 96.88 183 CYS A CA 1
ATOM 1432 C C . CYS A 1 183 ? 1.919 -23.621 -12.899 1.00 96.88 183 CYS A C 1
ATOM 1434 O O . CYS A 1 183 ? 2.693 -24.571 -12.996 1.00 96.88 183 CYS A O 1
ATOM 1436 N N . GLN A 1 184 ? 1.681 -23.011 -11.738 1.00 96.50 184 GLN A N 1
ATOM 1437 C CA . GLN A 1 184 ? 2.438 -23.241 -10.505 1.00 96.50 184 GLN A CA 1
ATOM 1438 C C . GLN A 1 184 ? 1.776 -24.236 -9.540 1.00 96.50 184 GLN A C 1
ATOM 1440 O O . GLN A 1 184 ? 2.342 -24.543 -8.495 1.00 96.50 184 GLN A O 1
ATOM 1445 N N . THR A 1 185 ? 0.586 -24.756 -9.855 1.00 93.56 185 THR A N 1
ATOM 1446 C CA . THR A 1 185 ? -0.128 -25.705 -8.977 1.00 93.56 185 THR A CA 1
ATOM 1447 C C . THR A 1 185 ? 0.439 -27.120 -9.020 1.00 93.56 185 THR A C 1
ATOM 1449 O O . THR A 1 185 ? 0.100 -27.917 -8.157 1.00 93.56 185 THR A O 1
ATOM 1452 N N . ARG A 1 186 ? 1.285 -27.442 -10.012 1.00 93.19 186 ARG A N 1
ATOM 1453 C CA . ARG A 1 186 ? 1.888 -28.772 -10.236 1.00 93.19 186 ARG A CA 1
ATOM 1454 C C . ARG A 1 186 ? 0.890 -29.931 -10.434 1.00 93.19 186 ARG A C 1
ATOM 1456 O O . ARG A 1 186 ? 1.319 -31.066 -10.563 1.00 93.19 186 ARG A O 1
ATOM 1463 N N . LEU A 1 187 ? -0.413 -29.649 -10.535 1.00 93.38 187 LEU A N 1
ATOM 1464 C CA . LEU A 1 187 ? -1.465 -30.632 -10.847 1.00 93.38 187 LEU A CA 1
ATOM 1465 C C . LEU A 1 187 ? -1.642 -30.873 -12.359 1.00 93.38 187 LEU A C 1
ATOM 1467 O O . LEU A 1 187 ? -2.443 -31.703 -12.770 1.00 93.38 187 LEU A O 1
ATOM 1471 N N . CYS A 1 188 ? -0.928 -30.118 -13.195 1.00 95.81 188 CYS A N 1
ATOM 1472 C CA . CYS A 1 188 ? -0.922 -30.263 -14.649 1.00 95.81 188 CYS A CA 1
ATOM 1473 C C . CYS A 1 188 ? 0.518 -30.352 -15.164 1.00 95.81 188 CYS A C 1
ATOM 1475 O O . CYS A 1 188 ? 1.462 -29.970 -14.467 1.00 95.81 188 CYS A O 1
ATOM 1477 N N . ASN A 1 189 ? 0.685 -30.779 -16.416 1.00 95.38 189 ASN A N 1
ATOM 1478 C CA . ASN A 1 189 ? 1.988 -30.900 -17.068 1.00 95.38 189 ASN A CA 1
ATOM 1479 C C . ASN A 1 189 ? 2.532 -29.539 -17.559 1.00 95.38 189 ASN A C 1
ATOM 1481 O O . ASN A 1 189 ? 2.733 -29.321 -18.749 1.00 95.38 189 ASN A O 1
ATOM 1485 N N . LYS A 1 190 ? 2.729 -28.590 -16.630 1.00 93.25 190 LYS A N 1
ATOM 1486 C CA . LYS A 1 190 ? 3.305 -27.249 -16.881 1.00 93.25 190 LYS A CA 1
ATOM 1487 C C . LYS A 1 190 ? 2.562 -26.415 -17.940 1.00 93.25 190 LYS A C 1
ATOM 1489 O O . LYS A 1 19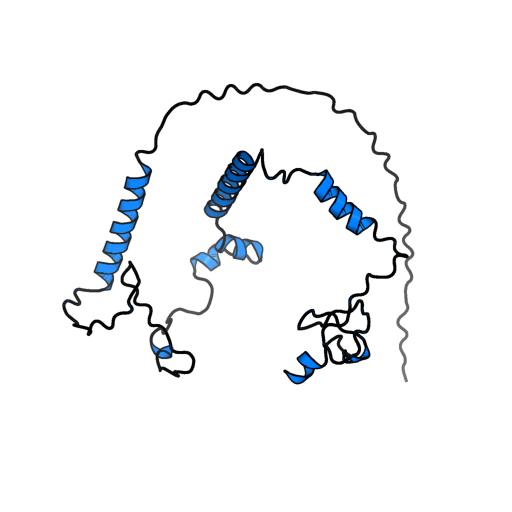0 ? 3.174 -25.611 -18.646 1.00 93.25 190 LYS A O 1
ATOM 1494 N N . ASN A 1 191 ? 1.237 -26.550 -18.018 1.00 96.00 191 ASN A N 1
ATOM 1495 C CA . ASN A 1 191 ? 0.413 -25.761 -18.937 1.00 96.00 191 ASN A CA 1
ATOM 1496 C C . ASN A 1 191 ? 0.636 -24.254 -18.745 1.00 96.00 191 ASN A C 1
ATOM 1498 O O . ASN A 1 191 ? 0.765 -23.772 -17.616 1.00 96.00 191 ASN A O 1
ATOM 1502 N N . LYS A 1 192 ? 0.652 -23.498 -19.847 1.00 96.12 192 LYS A N 1
ATOM 1503 C CA . LYS A 1 192 ? 0.790 -22.036 -19.815 1.00 96.12 192 LYS A CA 1
ATOM 1504 C C . LYS A 1 192 ? -0.553 -21.365 -19.504 1.00 96.12 192 LYS A C 1
ATOM 1506 O O . LYS A 1 192 ? -1.601 -21.829 -19.941 1.00 96.12 192 LYS A O 1
ATOM 1511 N N . THR A 1 193 ? -0.526 -20.265 -18.759 1.00 95.19 193 THR A N 1
ATOM 1512 C CA . THR A 1 193 ? -1.713 -19.514 -18.329 1.00 95.19 193 THR A CA 1
ATOM 1513 C C . THR A 1 193 ? -1.397 -18.035 -18.127 1.00 95.19 193 THR A C 1
ATOM 1515 O O . THR A 1 193 ? -0.292 -17.683 -17.726 1.00 95.19 193 THR A O 1
ATOM 1518 N N . SER A 1 194 ? -2.369 -17.163 -18.377 1.00 94.75 194 SER A N 1
ATOM 1519 C CA . SER A 1 194 ? -2.331 -15.749 -17.977 1.00 94.75 194 SER A CA 1
ATOM 1520 C C . SER A 1 194 ? -3.094 -15.486 -16.670 1.00 94.75 194 SER A C 1
ATOM 1522 O O . SER A 1 194 ? -2.985 -14.403 -16.101 1.00 94.75 194 SER A O 1
ATOM 1524 N N . LYS A 1 195 ? -3.853 -16.469 -16.165 1.00 94.19 195 LYS A N 1
ATOM 1525 C CA . LYS A 1 195 ? -4.725 -16.311 -14.993 1.00 94.19 195 LYS A CA 1
ATOM 1526 C C . LYS A 1 195 ? -3.974 -16.585 -13.685 1.00 94.19 195 LYS A C 1
ATOM 1528 O O . LYS A 1 195 ? -3.140 -17.494 -13.606 1.00 94.19 195 LYS A O 1
ATOM 1533 N N . LYS A 1 196 ? -4.311 -15.832 -12.634 1.00 95.81 196 LYS A N 1
ATOM 1534 C CA . LYS A 1 196 ? -3.794 -15.999 -11.263 1.00 95.81 196 LYS A CA 1
ATOM 1535 C C . LYS A 1 196 ? -4.928 -16.378 -10.312 1.00 95.81 196 LYS A C 1
ATOM 1537 O O . LYS A 1 196 ? -6.031 -15.869 -10.457 1.00 95.81 196 LYS A O 1
ATOM 1542 N N . CYS A 1 197 ? -4.646 -17.253 -9.346 1.00 95.69 197 CYS A N 1
ATOM 1543 C CA . CYS A 1 197 ? -5.609 -17.648 -8.315 1.00 95.69 197 CYS A CA 1
ATOM 1544 C C . CYS A 1 197 ? -6.036 -16.436 -7.471 1.00 95.69 197 CYS A C 1
ATOM 1546 O O . CYS A 1 197 ? -5.169 -15.700 -6.998 1.00 95.69 197 CYS A O 1
ATOM 1548 N N . GLY A 1 198 ? -7.339 -16.259 -7.231 1.00 93.44 198 GLY A N 1
ATOM 1549 C CA . GLY A 1 198 ? -7.868 -15.159 -6.415 1.00 93.44 198 GLY A CA 1
ATOM 1550 C C . GLY A 1 198 ? -7.296 -15.110 -4.992 1.00 93.44 198 GLY A C 1
ATOM 1551 O O . GLY A 1 198 ? -6.973 -14.021 -4.513 1.00 93.44 198 GLY A O 1
ATOM 1552 N N . LEU A 1 199 ? -7.082 -16.282 -4.379 1.00 94.69 199 LEU A N 1
ATOM 1553 C CA . LEU A 1 199 ? -6.625 -16.439 -2.993 1.00 94.69 199 LEU A CA 1
ATOM 1554 C C . LEU A 1 199 ? -5.094 -16.404 -2.870 1.00 94.69 199 LEU A C 1
ATOM 1556 O O . LEU A 1 199 ? -4.535 -15.487 -2.281 1.00 94.69 199 LEU A O 1
ATOM 1560 N N . CYS A 1 200 ? -4.384 -17.362 -3.478 1.00 95.25 200 CYS A N 1
ATOM 1561 C CA . CYS A 1 200 ? -2.927 -17.489 -3.309 1.00 95.25 200 CYS A CA 1
ATOM 1562 C C . CYS A 1 200 ? -2.080 -16.759 -4.364 1.00 95.25 200 CYS A C 1
ATOM 1564 O O . CYS A 1 200 ? -0.856 -16.879 -4.348 1.00 95.25 200 CYS A O 1
ATOM 1566 N N . LYS A 1 201 ? -2.705 -16.074 -5.334 1.00 95.19 201 LYS A N 1
ATOM 1567 C CA . LYS A 1 201 ? -2.056 -15.319 -6.430 1.00 95.19 201 LYS A CA 1
ATOM 1568 C C . LYS A 1 201 ? -1.109 -16.117 -7.346 1.00 95.19 201 LYS A C 1
ATOM 1570 O O . LYS A 1 201 ? -0.496 -15.538 -8.243 1.00 95.19 201 LYS A O 1
ATOM 1575 N N . ARG A 1 202 ? -1.036 -17.446 -7.202 1.00 95.50 202 ARG A N 1
ATOM 1576 C CA . ARG A 1 202 ? -0.247 -18.341 -8.071 1.00 95.50 202 ARG A CA 1
ATOM 1577 C C . ARG A 1 202 ? -0.834 -18.437 -9.482 1.00 95.50 202 ARG A C 1
ATOM 1579 O O . ARG A 1 202 ? -2.056 -18.491 -9.652 1.00 95.50 202 ARG A O 1
ATOM 1586 N N . ALA A 1 203 ? 0.030 -18.533 -10.493 1.00 96.19 203 ALA A N 1
ATOM 1587 C CA . ALA A 1 203 ? -0.382 -18.728 -11.885 1.00 96.19 203 ALA A CA 1
ATOM 1588 C C . ALA A 1 203 ? -1.070 -20.095 -12.061 1.00 96.19 203 ALA A C 1
ATOM 1590 O O . ALA A 1 203 ? -0.474 -21.144 -11.793 1.00 96.19 203 ALA A O 1
ATOM 1591 N N . THR A 1 204 ? -2.330 -20.104 -12.503 1.00 96.31 204 THR A N 1
ATOM 1592 C CA . THR A 1 204 ? -3.166 -21.318 -12.547 1.00 96.31 204 THR A CA 1
ATOM 1593 C C . THR A 1 204 ? -3.807 -21.495 -13.925 1.00 96.31 204 THR A C 1
ATOM 1595 O O . THR A 1 204 ? -4.410 -20.562 -14.449 1.00 96.31 204 THR A O 1
ATOM 1598 N N . CYS A 1 205 ? -3.612 -22.655 -14.564 1.00 96.38 205 CYS A N 1
ATOM 1599 C CA . CYS A 1 205 ? -4.241 -22.974 -15.853 1.00 96.38 205 CYS A CA 1
ATOM 1600 C C . CYS A 1 205 ? -5.693 -23.428 -15.663 1.00 96.38 205 CYS A C 1
ATOM 1602 O O . CYS A 1 205 ? -6.053 -23.848 -14.568 1.00 96.38 205 CYS A O 1
ATOM 1604 N N . GLY A 1 206 ? -6.493 -23.422 -16.736 1.00 93.62 206 GLY A N 1
ATOM 1605 C CA . GLY A 1 206 ? -7.914 -23.793 -16.678 1.00 93.62 206 GLY A CA 1
ATOM 1606 C C . GLY A 1 206 ? -8.183 -25.164 -16.046 1.00 93.62 206 GLY A C 1
ATOM 1607 O O . GLY A 1 206 ? -9.106 -25.293 -15.261 1.00 93.62 206 GLY A O 1
ATOM 1608 N N . ILE A 1 207 ? -7.315 -26.156 -16.272 1.00 95.25 207 ILE A N 1
ATOM 1609 C CA . ILE A 1 207 ? -7.448 -27.506 -15.684 1.00 95.25 207 ILE A CA 1
ATOM 1610 C C . ILE A 1 207 ? -7.283 -27.493 -14.153 1.00 95.25 207 ILE A C 1
ATOM 1612 O O . ILE A 1 207 ? -7.861 -28.315 -13.437 1.00 95.25 207 ILE A O 1
ATOM 1616 N N . CYS A 1 208 ? -6.467 -26.573 -13.638 1.00 96.19 208 CYS A N 1
ATOM 1617 C CA . CYS A 1 208 ? -6.157 -26.454 -12.213 1.00 96.19 208 CYS A CA 1
ATOM 1618 C C . CYS A 1 208 ? -7.016 -25.404 -11.495 1.00 96.19 208 CYS A C 1
ATOM 1620 O O . CYS A 1 208 ? -6.823 -25.182 -10.295 1.00 96.19 208 CYS A O 1
ATOM 1622 N N . THR A 1 209 ? -7.917 -24.752 -12.225 1.00 94.31 209 THR A N 1
ATOM 1623 C CA . THR A 1 209 ? -8.834 -23.722 -11.746 1.00 94.31 209 THR A CA 1
ATOM 1624 C C . THR A 1 209 ? -10.242 -24.305 -11.649 1.00 94.31 209 THR A C 1
ATOM 1626 O O . THR A 1 209 ? -10.597 -25.189 -12.422 1.00 94.31 209 THR A O 1
ATOM 1629 N N . ASP A 1 210 ? -11.030 -23.836 -10.687 1.00 89.44 210 ASP A N 1
ATOM 1630 C CA . ASP A 1 210 ? -12.468 -24.103 -10.654 1.00 89.44 210 ASP A CA 1
ATOM 1631 C C . ASP A 1 210 ? -13.211 -23.141 -11.597 1.00 89.44 210 ASP A C 1
ATOM 1633 O O . ASP A 1 210 ? -12.933 -21.937 -11.593 1.00 89.44 210 ASP A O 1
ATOM 1637 N N . GLU A 1 211 ? -14.140 -23.659 -12.405 1.00 79.12 211 GLU A N 1
ATOM 1638 C CA . GLU A 1 211 ? -14.790 -22.935 -13.512 1.00 79.12 211 GLU A CA 1
ATOM 1639 C C . GLU A 1 211 ? -15.493 -21.650 -13.060 1.00 79.12 211 GLU A C 1
ATOM 1641 O O . GLU A 1 211 ? -15.592 -20.698 -13.832 1.00 79.12 211 GLU A O 1
ATOM 1646 N N . LYS A 1 212 ? -15.931 -21.591 -11.797 1.00 80.56 212 LYS A N 1
ATOM 1647 C CA . LYS A 1 212 ? -16.784 -20.510 -11.290 1.00 80.56 212 LYS A CA 1
ATOM 1648 C C . LYS A 1 212 ? -16.055 -19.334 -10.632 1.00 80.56 212 LYS A C 1
ATOM 1650 O O . LYS A 1 212 ? -16.669 -18.284 -10.498 1.00 80.56 212 LYS A O 1
ATOM 1655 N N . SER A 1 213 ? -14.793 -19.460 -10.200 1.00 76.50 213 SER A N 1
ATOM 1656 C CA . SER A 1 213 ? -14.207 -18.452 -9.283 1.00 76.50 213 SER A CA 1
ATOM 1657 C C . SER A 1 213 ? -12.740 -18.064 -9.501 1.00 76.50 213 SER A C 1
ATOM 1659 O O . SER A 1 213 ? -12.198 -17.274 -8.736 1.00 76.50 213 SER A O 1
ATOM 1661 N N . VAL A 1 214 ? -12.053 -18.567 -10.532 1.00 90.06 214 VAL A N 1
ATOM 1662 C CA . VAL A 1 214 ? -10.591 -18.367 -10.689 1.00 90.06 214 VAL A CA 1
ATOM 1663 C C . VAL A 1 214 ? -9.823 -18.707 -9.391 1.00 90.06 214 VAL A C 1
ATOM 1665 O O . VAL A 1 214 ? -8.802 -18.108 -9.055 1.00 90.06 214 VAL A O 1
ATOM 1668 N N . ILE A 1 215 ? -10.307 -19.694 -8.634 1.00 94.56 215 ILE A N 1
ATOM 1669 C CA . ILE A 1 215 ? -9.635 -20.238 -7.451 1.00 94.56 215 ILE A CA 1
ATOM 1670 C C . ILE A 1 215 ? -8.936 -21.534 -7.863 1.00 94.56 215 ILE A C 1
ATOM 1672 O O . ILE A 1 215 ? -9.479 -22.340 -8.622 1.00 94.56 215 ILE A O 1
ATOM 1676 N N . CYS A 1 216 ? -7.693 -21.730 -7.418 1.00 95.50 216 CYS A N 1
ATOM 1677 C CA . CYS A 1 216 ? -6.972 -22.964 -7.703 1.00 95.50 216 CYS A CA 1
ATOM 1678 C C . CYS A 1 216 ? -7.481 -24.110 -6.822 1.00 95.50 216 CYS A C 1
ATOM 1680 O O . CYS A 1 216 ? -7.848 -23.905 -5.665 1.00 95.50 216 CYS A O 1
ATOM 1682 N N . LYS A 1 217 ? -7.434 -25.337 -7.349 1.00 95.19 217 LYS A N 1
ATOM 1683 C CA . LYS A 1 217 ? -7.901 -26.542 -6.641 1.00 95.19 217 LYS A CA 1
ATOM 1684 C C . LYS A 1 217 ? -7.261 -26.745 -5.259 1.00 95.19 217 LYS A C 1
ATOM 1686 O O . LYS A 1 217 ? -7.918 -27.280 -4.380 1.00 95.19 217 LYS A O 1
ATOM 1691 N N . LEU A 1 218 ? -6.019 -26.290 -5.061 1.00 94.38 218 LEU A N 1
ATOM 1692 C CA . LEU A 1 218 ? -5.329 -26.376 -3.766 1.00 94.38 218 LEU A CA 1
ATOM 1693 C C . LEU A 1 218 ? -5.973 -25.481 -2.702 1.00 94.38 218 LEU A C 1
ATOM 1695 O O . LEU A 1 218 ? -6.168 -25.926 -1.580 1.00 94.38 218 LEU A O 1
ATOM 1699 N N . CYS A 1 219 ? -6.326 -24.240 -3.051 1.00 94.19 219 CYS A N 1
ATOM 1700 C CA . CYS A 1 219 ? -6.996 -23.344 -2.109 1.00 94.19 219 CYS A CA 1
ATOM 1701 C C . CYS A 1 219 ? -8.416 -23.823 -1.805 1.00 94.19 219 CYS A C 1
ATOM 1703 O O . CYS A 1 219 ? -8.808 -23.810 -0.652 1.00 94.19 219 CYS A O 1
ATOM 1705 N N . LYS A 1 220 ? -9.132 -24.347 -2.808 1.00 92.50 220 LYS A N 1
ATOM 1706 C CA . LYS A 1 220 ? -10.482 -24.897 -2.614 1.00 92.50 220 LYS A CA 1
ATOM 1707 C C . LYS A 1 220 ? -10.529 -26.074 -1.627 1.00 92.50 220 LYS A C 1
ATOM 1709 O O . LYS A 1 220 ? -11.559 -26.307 -1.022 1.00 92.50 220 LYS A O 1
ATOM 1714 N N . GLN A 1 221 ? -9.448 -26.844 -1.502 1.00 91.31 221 GLN A N 1
ATOM 1715 C CA . GLN A 1 221 ? -9.364 -27.956 -0.543 1.00 91.31 221 GLN A CA 1
ATOM 1716 C C . GLN A 1 221 ? -9.031 -27.506 0.886 1.00 91.31 221 GLN A C 1
ATOM 1718 O O . GLN A 1 221 ? -9.079 -28.327 1.794 1.00 91.31 221 GLN A O 1
ATOM 1723 N N . SER A 1 222 ? -8.606 -26.253 1.066 1.00 86.56 222 SER A N 1
ATOM 1724 C CA . SER A 1 222 ? -8.227 -25.698 2.372 1.00 86.56 222 SER A CA 1
ATOM 1725 C C . SER A 1 222 ? -9.347 -24.882 3.027 1.00 86.56 222 SER A C 1
ATOM 1727 O O . SER A 1 222 ? -9.174 -24.481 4.175 1.00 86.56 222 SER A O 1
ATOM 1729 N N . ASP A 1 223 ? -10.439 -24.640 2.296 1.00 75.75 223 ASP A N 1
ATOM 1730 C CA . ASP A 1 223 ? -11.679 -24.010 2.768 1.00 75.75 223 ASP A CA 1
ATOM 1731 C C . ASP A 1 223 ? -12.684 -25.089 3.205 1.00 75.75 223 ASP A C 1
ATOM 1733 O O . ASP A 1 223 ? -13.353 -24.884 4.243 1.00 75.75 223 ASP A O 1
#

Sequence (223 aa):
SSLADIGTDESDAGSEYNDEHFSEDDFSSEEEIVEELSSDEDDNGDQEIIARHIDESIQSVIRITMGDQSFRQFEPTADRTSKAGVVWNKLDVGSSTKVRNCVKFTGKSGPTRYGCSKIDDTALSAFKCLFDDSMTKKIIIHTNSEAERSKDSFRLTDEIFMKKRALSVENIDPNSSPKRFQCQTRLCNKNKTSKKCGLCKRATCGICTDEKSVICKLCKQSD